Protein AF-A0A1F4QE52-F1 (afdb_monomer_lite)

Sequence (319 aa):
MLDTWKRTLDFMLADLTPKLEAARRAVGEPVKDGKALAEAKRLLAEAEFNSEFVEHGKGVHNVFYAADLLQRVNATANRVMTLLGKSPITLPRENVIRGGYCATLCHSQAGVVFKPEVKFDKRVSVPHQKHFNQYGAVCTDCHSPDTHKAVTITAQGCQACHHSATNDKCTTCHAAQAGLYAATLETALPVKQAPNIMAGKVDCVGCHDFTKKHSVAAQAEKCTQCHDKGYRDMVAMWQEQVGGAQKAAKAALEKGEAALASAKKVRRDPAAASDLLAGARKDYDLVVKAKGLHNPDLAEAILTESKKAAERAVALLQK

Secondary structure (DSSP, 8-state):
-HHHHHHHHHHHHHHHHHHHHHHHHHHHS--S-HHHHHHHHHHHHHHHHHHHHHHHH-SGGGHHHHHHHHHHHHHHHHHHHHHTTPPP----TTSHHHHTHIIIIIITTTT----S-EEETTTEEE-HHHHHHTT---HHHHB-SSSTT-B---HHHHHTTSS-TT---HHHH-HHHHHHHHT----SS-------TTTTTS-HHHH--TTS---HHHHHHHHTTTS-GGGHHHHHHHHHHHHHHHHHHHHHHHHHHHHHHHHHHTT---HHHHHHHHHHHHHHHHHHHHTGGGSHHHHHHHHHHHHHHHHHHHHHHH-

Foldseek 3Di:
DLVLLLVLLVLLLVLLVVLLVVLVVLLVDDAPDPVLSVVLVVLSVQLVVLSVCCVVVSCSVPSPVNLLSSLSSQVSSQVSQVSRVHHGPDDPCCRCNNFNVCPRPPCVVVVNDQDCWDDDPNPDIDRRCCCVVQVPHGPVLQAPPNDPPHGDDDPVSVVCQVLDPNHQPCCSVLVLLLCLQCVNDDALDDFDTDHAPCNVPDGPVLQDDSVDDDDLQSSLVSCVVPDPNVSSCVSVVLCCLLVVLLVLLVVLLVLLVVLVVVLVVVVDDLVQLVSLSVRLVVLSVSCVSNVCSSPSVRSSRSSNSSNVSSNVSNVSSVD

Structure (mmCIF, N/CA/C/O backbone):
data_AF-A0A1F4QE52-F1
#
_entry.id   AF-A0A1F4QE52-F1
#
loop_
_atom_site.group_PDB
_atom_site.id
_atom_site.type_symbol
_atom_site.label_atom_id
_atom_site.label_alt_id
_atom_site.label_comp_id
_atom_site.label_asym_id
_atom_site.label_entity_id
_atom_site.label_seq_id
_atom_site.pdbx_PDB_ins_code
_atom_site.Cartn_x
_atom_site.Cartn_y
_atom_site.Cartn_z
_atom_site.occupancy
_atom_site.B_iso_or_equiv
_atom_site.auth_seq_id
_atom_site.auth_comp_id
_atom_site.auth_asym_id
_atom_site.auth_atom_id
_atom_site.pdbx_PDB_model_num
ATOM 1 N N . MET A 1 1 ? 19.381 -22.803 4.689 1.00 85.12 1 MET A N 1
ATOM 2 C CA . MET A 1 1 ? 20.391 -22.004 3.965 1.00 85.12 1 MET A CA 1
ATOM 3 C C . MET A 1 1 ? 20.615 -22.534 2.552 1.00 85.12 1 MET A C 1
ATOM 5 O O . MET A 1 1 ? 20.159 -21.883 1.624 1.00 85.12 1 MET A O 1
ATOM 9 N N . LEU A 1 2 ? 21.217 -23.720 2.375 1.00 89.88 2 LEU A N 1
ATOM 10 C CA . LEU A 1 2 ? 21.542 -24.269 1.046 1.00 89.88 2 LEU A CA 1
ATOM 11 C C . LEU A 1 2 ? 20.326 -24.394 0.110 1.00 89.88 2 LEU A C 1
ATOM 13 O O . LEU A 1 2 ? 20.367 -23.874 -1.001 1.00 89.88 2 LEU A O 1
ATOM 17 N N . ASP A 1 3 ? 19.227 -25.002 0.566 1.00 91.44 3 ASP A N 1
ATOM 18 C CA . ASP A 1 3 ? 18.015 -25.155 -0.259 1.00 91.44 3 ASP A CA 1
ATOM 19 C C . ASP A 1 3 ? 17.404 -23.814 -0.668 1.00 91.44 3 ASP A C 1
ATOM 21 O O . ASP A 1 3 ? 16.911 -23.662 -1.785 1.00 91.44 3 ASP A O 1
ATOM 25 N N . THR A 1 4 ? 17.448 -22.828 0.231 1.00 90.06 4 THR A N 1
ATOM 26 C CA . THR A 1 4 ? 16.982 -21.465 -0.038 1.00 90.06 4 THR A CA 1
ATOM 27 C C . THR A 1 4 ? 17.828 -20.816 -1.125 1.00 90.06 4 THR A C 1
ATOM 29 O O . THR A 1 4 ? 17.271 -20.235 -2.052 1.00 90.06 4 THR A O 1
ATOM 32 N N . TRP A 1 5 ? 19.156 -20.935 -1.043 1.00 93.06 5 TRP A N 1
ATOM 33 C CA . TRP A 1 5 ? 20.066 -20.404 -2.057 1.00 93.06 5 TRP A CA 1
ATOM 34 C C . TRP A 1 5 ? 19.863 -21.069 -3.403 1.00 93.06 5 TRP A C 1
ATOM 36 O O . TRP A 1 5 ? 19.648 -20.364 -4.382 1.00 93.06 5 TRP A O 1
ATOM 46 N N . LYS A 1 6 ? 19.853 -22.405 -3.434 1.00 93.88 6 LYS A N 1
ATOM 47 C CA . LYS A 1 6 ? 19.627 -23.172 -4.657 1.00 93.88 6 LYS A CA 1
ATOM 48 C C . LYS A 1 6 ? 18.324 -22.744 -5.329 1.00 93.88 6 LYS A C 1
ATOM 50 O O . LYS A 1 6 ? 18.345 -22.260 -6.450 1.00 93.88 6 LYS A O 1
ATOM 55 N N . ARG A 1 7 ? 17.208 -22.802 -4.596 1.00 93.25 7 ARG A N 1
ATOM 56 C CA . ARG A 1 7 ? 15.884 -22.446 -5.122 1.00 93.25 7 ARG A CA 1
ATOM 57 C C . ARG A 1 7 ? 15.812 -21.000 -5.611 1.00 93.25 7 ARG A C 1
ATOM 59 O O . ARG A 1 7 ? 15.190 -20.727 -6.627 1.00 93.25 7 ARG A O 1
ATOM 66 N N . THR A 1 8 ? 16.423 -20.069 -4.881 1.00 93.38 8 THR A N 1
ATOM 67 C CA . THR A 1 8 ? 16.398 -18.651 -5.258 1.00 93.38 8 THR A CA 1
ATOM 68 C C . THR A 1 8 ? 17.217 -18.395 -6.520 1.00 93.38 8 THR A C 1
ATOM 70 O O . THR A 1 8 ? 16.749 -17.673 -7.392 1.00 93.38 8 THR A O 1
ATOM 73 N N . LEU A 1 9 ? 18.403 -19.000 -6.641 1.00 95.12 9 LEU A N 1
ATOM 74 C CA . LEU A 1 9 ? 19.219 -18.908 -7.853 1.00 95.12 9 LEU A CA 1
ATOM 75 C C . LEU A 1 9 ? 18.523 -19.575 -9.048 1.00 95.12 9 LEU A C 1
ATOM 77 O O . LEU A 1 9 ? 18.512 -18.992 -10.127 1.00 95.12 9 LEU A O 1
ATOM 81 N N . ASP A 1 10 ? 17.878 -20.727 -8.844 1.00 94.88 10 ASP A N 1
ATOM 82 C CA . ASP A 1 10 ? 17.086 -21.406 -9.878 1.00 94.88 10 ASP A CA 1
ATOM 83 C C . ASP A 1 10 ? 15.932 -20.509 -10.374 1.00 94.88 10 ASP A C 1
ATOM 85 O O . ASP A 1 10 ? 15.718 -20.386 -11.579 1.00 94.88 10 ASP A O 1
ATOM 89 N N . PHE A 1 11 ? 15.225 -19.815 -9.470 1.00 93.62 11 PHE A N 1
ATOM 90 C CA . PHE A 1 11 ? 14.200 -18.838 -9.860 1.00 93.62 11 PHE A CA 1
ATOM 91 C C . PHE A 1 11 ? 14.783 -17.646 -10.623 1.00 93.62 11 PHE A C 1
ATOM 93 O O . PHE A 1 11 ? 14.230 -17.258 -11.648 1.00 93.62 11 PHE A O 1
ATOM 100 N N . MET A 1 12 ? 15.913 -17.093 -10.170 1.00 95.50 12 MET A N 1
ATOM 101 C CA . MET A 1 12 ? 16.583 -15.999 -10.880 1.00 95.50 12 MET A CA 1
ATOM 102 C C . MET A 1 12 ? 16.990 -16.414 -12.302 1.00 95.50 12 MET A C 1
ATOM 104 O O . MET A 1 12 ? 16.806 -15.646 -13.240 1.00 95.50 12 MET A O 1
ATOM 108 N N . LEU A 1 13 ? 17.518 -17.627 -12.482 1.00 96.50 13 LEU A N 1
ATOM 109 C CA . LEU A 1 13 ? 17.846 -18.162 -13.805 1.00 96.50 13 LEU A CA 1
ATOM 110 C C . LEU A 1 13 ? 16.593 -18.277 -14.682 1.00 96.50 13 LEU A C 1
ATOM 112 O O . LEU A 1 13 ? 16.583 -17.751 -15.794 1.00 96.50 13 LEU A O 1
ATOM 116 N N . ALA A 1 14 ? 15.519 -18.875 -14.156 1.00 95.56 14 ALA A N 1
ATOM 117 C CA . ALA A 1 14 ? 14.256 -19.034 -14.875 1.00 95.56 14 ALA A CA 1
ATOM 118 C C . ALA A 1 14 ? 13.631 -17.689 -15.295 1.00 95.56 14 ALA A C 1
ATOM 120 O O . ALA A 1 14 ? 13.101 -17.571 -16.399 1.00 95.56 14 ALA A O 1
ATOM 121 N N . ASP A 1 15 ? 13.732 -16.659 -14.450 1.00 94.31 15 ASP A N 1
ATOM 122 C CA . ASP A 1 15 ? 13.255 -15.307 -14.757 1.00 94.31 15 ASP A CA 1
ATOM 123 C C . ASP A 1 15 ? 14.078 -14.622 -15.864 1.00 94.31 15 ASP A C 1
ATOM 125 O O . ASP A 1 15 ? 13.564 -13.773 -16.603 1.00 94.31 15 ASP A O 1
ATOM 129 N N . LEU A 1 16 ? 15.360 -14.977 -16.001 1.00 96.25 16 LEU A N 1
ATOM 130 C CA . LEU A 1 16 ? 16.257 -14.418 -17.016 1.00 96.25 16 LEU A CA 1
ATOM 131 C C . LEU A 1 16 ? 16.162 -15.127 -18.363 1.00 96.25 16 LEU A C 1
ATOM 133 O O . LEU A 1 16 ? 16.392 -14.477 -19.384 1.00 96.25 16 LEU A O 1
ATOM 137 N N . THR A 1 17 ? 15.772 -16.402 -18.396 1.00 95.94 17 THR A N 1
ATOM 138 C CA . THR A 1 17 ? 15.593 -17.173 -19.635 1.00 95.94 17 THR A CA 1
ATOM 139 C C . THR A 1 17 ? 14.746 -16.440 -20.687 1.00 95.94 17 THR A C 1
ATOM 141 O O . THR A 1 17 ? 15.280 -16.142 -21.761 1.00 95.94 17 THR A O 1
ATOM 144 N N . PRO A 1 18 ? 13.480 -16.043 -20.426 1.00 95.06 18 PRO A N 1
ATOM 145 C CA . PRO A 1 18 ? 12.655 -15.381 -21.443 1.00 95.06 18 PRO A CA 1
ATOM 146 C C . PRO A 1 18 ? 13.225 -14.023 -21.875 1.00 95.06 18 PRO A C 1
ATOM 148 O O . PRO A 1 18 ? 13.013 -13.570 -23.004 1.00 95.06 18 PRO A O 1
ATOM 151 N N . LYS A 1 19 ? 13.974 -13.363 -20.987 1.00 95.19 19 LYS A N 1
ATOM 152 C CA . LYS A 1 19 ? 14.618 -12.081 -21.262 1.00 95.19 19 LYS A CA 1
ATOM 153 C C . LYS A 1 19 ? 15.825 -12.234 -22.192 1.00 95.19 19 LYS A C 1
ATOM 155 O O . LYS A 1 19 ? 15.959 -11.450 -23.132 1.00 95.19 19 LYS A O 1
ATOM 160 N N . LEU A 1 20 ? 16.659 -13.249 -21.977 1.00 97.12 20 LEU A N 1
ATOM 161 C CA . LEU A 1 20 ? 17.763 -13.589 -22.876 1.00 97.12 20 LEU A CA 1
ATOM 162 C C . LEU A 1 20 ? 17.251 -14.034 -24.247 1.00 97.12 20 LEU A C 1
ATOM 164 O O . LEU A 1 20 ? 17.762 -13.580 -25.267 1.00 97.12 20 LEU A O 1
ATOM 168 N N . GLU A 1 21 ? 16.182 -14.830 -24.298 1.00 96.44 21 GLU A N 1
ATOM 169 C CA . GLU A 1 21 ? 15.555 -15.216 -25.565 1.00 96.44 21 GLU A CA 1
ATOM 170 C C . GLU A 1 21 ? 15.024 -14.015 -26.354 1.00 96.44 21 GLU A C 1
ATOM 172 O O . GLU A 1 21 ? 15.185 -13.944 -27.573 1.00 96.44 21 GLU A O 1
ATOM 177 N N . ALA A 1 22 ? 14.391 -13.054 -25.679 1.00 95.81 22 ALA A N 1
ATOM 178 C CA . ALA A 1 22 ? 13.918 -11.836 -26.323 1.00 95.81 22 ALA A CA 1
ATOM 179 C C . ALA A 1 22 ? 15.079 -10.976 -26.854 1.00 95.81 22 ALA A C 1
ATOM 181 O O . ALA A 1 22 ? 14.993 -10.477 -27.977 1.00 95.81 22 ALA A O 1
ATOM 182 N N . ALA A 1 23 ? 16.180 -10.864 -26.104 1.00 96.44 23 ALA A N 1
ATOM 183 C CA . ALA A 1 23 ? 17.397 -10.200 -26.573 1.00 96.44 23 ALA A CA 1
ATOM 184 C C . ALA A 1 23 ? 18.022 -10.928 -27.781 1.00 96.44 23 ALA A C 1
ATOM 186 O O . ALA A 1 23 ? 18.417 -10.282 -28.752 1.00 96.44 23 ALA A O 1
ATOM 187 N N . ARG A 1 24 ? 18.032 -12.267 -27.778 1.00 97.19 24 ARG A N 1
ATOM 188 C CA . ARG A 1 24 ? 18.485 -13.095 -28.906 1.00 97.19 24 ARG A CA 1
ATOM 189 C C . ARG A 1 24 ? 17.654 -12.862 -30.161 1.00 97.19 24 ARG A C 1
ATOM 191 O O . ARG A 1 24 ? 18.217 -12.648 -31.233 1.00 97.19 24 ARG A O 1
ATOM 198 N N . ARG A 1 25 ? 16.323 -12.841 -30.030 1.00 96.31 25 ARG A N 1
ATOM 199 C CA . ARG A 1 25 ? 15.418 -12.501 -31.140 1.00 96.31 25 ARG A CA 1
ATOM 200 C C . ARG A 1 25 ? 15.709 -11.104 -31.684 1.00 96.31 25 ARG A C 1
ATOM 202 O O . ARG A 1 25 ? 15.860 -10.955 -32.889 1.00 96.31 25 ARG A O 1
ATOM 209 N N . ALA A 1 26 ? 15.875 -10.115 -30.805 1.00 95.38 26 ALA A N 1
ATOM 210 C CA . ALA A 1 26 ? 16.180 -8.743 -31.202 1.00 95.38 26 ALA A CA 1
ATOM 211 C C . ALA A 1 26 ? 17.495 -8.616 -31.990 1.00 95.38 26 ALA A C 1
ATOM 213 O O . ALA A 1 26 ? 17.545 -7.879 -32.970 1.00 95.38 26 ALA A O 1
ATOM 214 N N . VAL A 1 27 ? 18.540 -9.346 -31.591 1.00 95.81 27 VAL A N 1
ATOM 215 C CA . VAL A 1 27 ? 19.832 -9.391 -32.299 1.00 95.81 27 VAL A CA 1
ATOM 216 C C . VAL A 1 27 ? 19.724 -10.073 -33.674 1.00 95.81 27 VAL A C 1
ATOM 218 O O . VAL A 1 27 ? 20.528 -9.789 -34.561 1.00 95.81 27 VAL A O 1
ATOM 221 N N . GLY A 1 28 ? 18.753 -10.971 -33.861 1.00 92.94 28 GLY A N 1
ATOM 222 C CA . GLY A 1 28 ? 18.501 -11.662 -35.130 1.00 92.94 28 GLY A CA 1
ATOM 223 C C . GLY A 1 28 ? 17.697 -10.854 -36.156 1.00 92.94 28 GLY A C 1
ATOM 224 O O . GLY A 1 28 ? 17.621 -11.256 -37.315 1.00 92.94 28 GLY A O 1
ATOM 225 N N . GLU A 1 29 ? 17.096 -9.733 -35.759 1.00 93.06 29 GLU A N 1
ATOM 226 C CA . GLU A 1 29 ? 16.318 -8.883 -36.661 1.00 93.06 29 GLU A CA 1
ATOM 227 C C . GLU A 1 29 ? 17.214 -7.988 -37.545 1.00 93.06 29 GLU A C 1
ATOM 229 O O . GLU A 1 29 ? 18.356 -7.687 -37.184 1.00 93.06 29 GLU A O 1
ATOM 234 N N . PRO A 1 30 ? 16.717 -7.511 -38.703 1.00 87.94 30 PRO A N 1
ATOM 235 C CA . PRO A 1 30 ? 17.435 -6.538 -39.519 1.00 87.94 30 PRO A CA 1
ATOM 236 C C . PRO A 1 30 ? 17.647 -5.213 -38.771 1.00 87.94 30 PRO A C 1
ATOM 238 O O . PRO A 1 30 ? 16.693 -4.515 -38.430 1.00 87.94 30 PRO A O 1
ATOM 241 N N . VAL A 1 31 ? 18.908 -4.833 -38.561 1.00 87.00 31 VAL A N 1
ATOM 242 C CA . VAL A 1 31 ? 19.300 -3.602 -37.856 1.00 87.00 31 VAL A CA 1
ATOM 243 C C . VAL A 1 31 ? 20.175 -2.756 -38.776 1.00 87.00 31 VAL A C 1
ATOM 245 O O . VAL A 1 31 ? 21.134 -3.252 -39.362 1.00 87.00 31 VAL A O 1
ATOM 248 N N . LYS A 1 32 ? 19.838 -1.467 -38.918 1.00 83.88 32 LYS A N 1
ATOM 249 C CA . LYS A 1 32 ? 20.531 -0.542 -39.837 1.00 83.88 32 LYS A CA 1
ATOM 250 C C . LYS A 1 32 ? 21.939 -0.166 -39.366 1.00 83.88 32 LYS A C 1
ATOM 252 O O . LYS A 1 32 ? 22.807 0.095 -40.193 1.00 83.88 32 LYS A O 1
ATOM 257 N N . ASP A 1 33 ? 22.159 -0.124 -38.054 1.00 91.56 33 ASP A N 1
ATOM 258 C CA . ASP A 1 33 ? 23.455 0.208 -37.462 1.00 91.56 33 ASP A CA 1
ATOM 259 C C . ASP A 1 33 ? 24.276 -1.062 -37.193 1.00 91.56 33 ASP A C 1
ATOM 261 O O . ASP A 1 33 ? 24.066 -1.781 -36.212 1.00 91.56 33 ASP A O 1
ATOM 265 N N . GLY A 1 34 ? 25.246 -1.324 -38.071 1.00 89.94 34 GLY A N 1
ATOM 266 C CA . GLY A 1 34 ? 26.140 -2.477 -37.957 1.00 89.94 34 GLY A CA 1
ATOM 267 C C . GLY A 1 34 ? 27.070 -2.440 -36.738 1.00 89.94 34 GLY A C 1
ATOM 268 O O . GLY A 1 34 ? 27.449 -3.501 -36.243 1.00 89.94 34 GLY A O 1
ATOM 269 N N . LYS A 1 35 ? 27.416 -1.254 -36.212 1.00 94.25 35 LYS A N 1
ATOM 270 C CA . LYS A 1 35 ? 28.246 -1.135 -35.001 1.00 94.25 35 LYS A CA 1
ATOM 271 C C . LYS A 1 35 ? 27.427 -1.454 -33.756 1.00 94.25 35 LYS A C 1
ATOM 273 O O . LYS A 1 35 ? 27.886 -2.225 -32.915 1.00 94.25 35 LYS A O 1
ATOM 278 N N . ALA A 1 36 ? 26.209 -0.917 -33.669 1.00 93.81 36 ALA A N 1
ATOM 279 C CA . ALA A 1 36 ? 25.284 -1.238 -32.585 1.00 93.81 36 ALA A CA 1
ATOM 280 C C . ALA A 1 36 ? 24.953 -2.737 -32.558 1.00 93.81 36 ALA A C 1
ATOM 282 O O . ALA A 1 36 ? 24.963 -3.350 -31.492 1.00 93.81 36 ALA A O 1
ATOM 283 N N . LEU A 1 37 ? 24.749 -3.351 -33.730 1.00 95.75 37 LEU A N 1
ATOM 284 C CA . LEU A 1 37 ? 24.519 -4.790 -33.847 1.00 95.75 37 LEU A CA 1
ATOM 285 C C . LEU A 1 37 ? 25.726 -5.622 -33.381 1.00 95.75 37 LEU A C 1
ATOM 287 O O . LEU A 1 37 ? 25.545 -6.624 -32.689 1.00 95.75 37 LEU A O 1
ATOM 291 N N . ALA A 1 38 ? 26.951 -5.228 -33.739 1.00 96.81 38 ALA A N 1
ATOM 292 C CA . ALA A 1 38 ? 28.162 -5.928 -33.308 1.00 96.81 38 ALA A CA 1
ATOM 293 C C . ALA A 1 38 ? 28.345 -5.876 -31.781 1.00 96.81 38 ALA A C 1
ATOM 295 O O . ALA A 1 38 ? 28.605 -6.905 -31.156 1.00 96.81 38 ALA A O 1
ATOM 296 N N . GLU A 1 39 ? 28.142 -4.707 -31.169 1.00 97.31 39 GLU A N 1
ATOM 297 C CA . GLU A 1 39 ? 28.218 -4.558 -29.711 1.00 97.31 39 GLU A CA 1
ATOM 298 C C . GLU A 1 39 ? 27.086 -5.312 -28.998 1.00 97.31 39 GLU A C 1
ATOM 300 O O . GLU A 1 39 ? 27.323 -5.979 -27.993 1.00 97.31 39 GLU A O 1
ATOM 305 N N . ALA A 1 40 ? 25.864 -5.283 -29.540 1.00 97.38 40 ALA A N 1
ATOM 306 C CA . ALA A 1 40 ? 24.737 -6.043 -29.005 1.00 97.38 40 ALA A CA 1
ATOM 307 C C . ALA A 1 40 ? 25.000 -7.559 -29.014 1.00 97.38 40 ALA A C 1
ATOM 309 O O . ALA A 1 40 ? 24.700 -8.230 -28.030 1.00 97.38 40 ALA A O 1
ATOM 310 N N . LYS A 1 41 ? 25.617 -8.095 -30.079 1.00 97.88 41 LYS A N 1
ATOM 311 C CA . LYS A 1 41 ? 26.042 -9.505 -30.150 1.00 97.88 41 LYS A CA 1
ATOM 312 C C . LYS A 1 41 ? 27.073 -9.848 -29.078 1.00 97.88 41 LYS A C 1
ATOM 314 O O . LYS A 1 41 ? 26.935 -10.870 -28.413 1.00 97.88 41 LYS A O 1
ATOM 319 N N . ARG A 1 42 ? 28.078 -8.987 -28.886 1.00 98.38 42 ARG A N 1
ATOM 320 C CA . ARG A 1 42 ? 29.113 -9.175 -27.859 1.00 98.38 42 ARG A CA 1
ATOM 321 C C . ARG A 1 42 ? 28.505 -9.202 -26.454 1.00 98.38 42 ARG A C 1
ATOM 323 O O . ARG A 1 42 ? 28.806 -10.100 -25.675 1.00 98.38 42 ARG A O 1
ATOM 330 N N . LEU A 1 43 ? 27.636 -8.239 -26.150 1.00 98.12 43 LEU A N 1
ATOM 331 C CA . LEU A 1 43 ? 26.959 -8.136 -24.857 1.00 98.12 43 LEU A CA 1
ATOM 332 C C . LEU A 1 43 ? 25.984 -9.291 -24.607 1.00 98.12 43 LEU A C 1
ATOM 334 O O . LEU A 1 43 ? 25.892 -9.771 -23.480 1.00 98.12 43 LEU A O 1
ATOM 338 N N . LEU A 1 44 ? 25.267 -9.749 -25.637 1.00 98.12 44 LEU A N 1
ATOM 339 C CA . LEU A 1 44 ? 24.400 -10.919 -25.521 1.00 98.12 44 LEU A CA 1
ATOM 340 C C . LEU A 1 44 ? 25.216 -12.173 -25.186 1.00 98.12 44 LEU A C 1
ATOM 342 O O . LEU A 1 44 ? 24.871 -12.857 -24.229 1.00 98.12 44 LEU A O 1
ATOM 346 N N . ALA A 1 45 ? 26.321 -12.417 -25.896 1.00 98.38 45 ALA A N 1
ATOM 347 C CA . ALA A 1 45 ? 27.195 -13.558 -25.624 1.00 98.38 45 ALA A CA 1
ATOM 348 C C . ALA A 1 45 ? 27.771 -13.521 -24.195 1.00 98.38 45 ALA A C 1
ATOM 350 O O . ALA A 1 45 ? 27.829 -14.544 -23.520 1.00 98.38 45 ALA A O 1
ATOM 351 N N . GLU A 1 46 ? 28.148 -12.337 -23.703 1.00 98.00 46 GLU A N 1
ATOM 352 C CA . GLU A 1 46 ? 28.597 -12.140 -22.318 1.00 98.00 46 GLU A CA 1
ATOM 353 C C . GLU A 1 46 ? 27.488 -12.467 -21.299 1.00 98.00 46 GLU A C 1
ATOM 355 O O . GLU A 1 46 ? 27.736 -13.110 -20.278 1.00 98.00 46 GLU A O 1
ATOM 360 N N . ALA A 1 47 ? 26.251 -12.044 -21.571 1.00 98.06 47 ALA A N 1
ATOM 361 C CA . ALA A 1 47 ? 25.109 -12.311 -20.704 1.00 98.06 47 ALA A CA 1
ATOM 362 C C . ALA A 1 47 ? 24.714 -13.800 -20.694 1.00 98.06 47 ALA A C 1
ATOM 364 O O . ALA A 1 47 ? 24.447 -14.350 -19.627 1.00 98.06 47 ALA A O 1
ATOM 365 N N . GLU A 1 48 ? 24.710 -14.455 -21.856 1.00 98.25 48 GLU A N 1
ATOM 366 C CA . GLU A 1 48 ? 24.449 -15.894 -21.985 1.00 98.25 48 GLU A CA 1
ATOM 367 C C . GLU A 1 48 ? 25.516 -16.704 -21.243 1.00 98.25 48 GLU A C 1
ATOM 369 O O . GLU A 1 48 ? 25.173 -17.511 -20.381 1.00 98.25 48 GLU A O 1
ATOM 374 N N . PHE A 1 49 ? 26.799 -16.388 -21.457 1.00 98.38 49 PHE A N 1
ATOM 375 C CA . PHE A 1 49 ? 27.906 -17.030 -20.748 1.00 98.38 49 PHE A CA 1
ATOM 376 C C . PHE A 1 49 ? 27.765 -16.920 -19.225 1.00 98.38 49 PHE A C 1
ATOM 378 O O . PHE A 1 49 ? 27.901 -17.913 -18.515 1.00 98.38 49 PHE A O 1
ATOM 385 N N . ASN A 1 50 ? 27.468 -15.727 -18.703 1.00 98.12 50 ASN A N 1
ATOM 386 C CA . ASN A 1 50 ? 27.316 -15.528 -17.260 1.00 98.12 50 ASN A CA 1
ATOM 387 C C . ASN A 1 50 ? 26.117 -16.300 -16.687 1.00 98.12 50 ASN A C 1
ATOM 389 O O . ASN A 1 50 ? 26.207 -16.829 -15.577 1.00 98.12 50 ASN A O 1
ATOM 393 N N . SER A 1 51 ? 25.008 -16.382 -17.429 1.00 97.94 51 SER A N 1
ATOM 394 C CA . SER A 1 51 ? 23.834 -17.166 -17.030 1.00 97.94 51 SER A CA 1
ATOM 395 C C . SER A 1 51 ? 24.164 -18.661 -16.971 1.00 97.94 51 SER A C 1
ATOM 397 O O . SER A 1 51 ? 23.936 -19.301 -15.944 1.00 97.94 51 SER A O 1
ATOM 399 N N . GLU A 1 52 ? 24.772 -19.200 -18.030 1.00 97.62 52 GLU A N 1
ATOM 400 C CA . GLU A 1 52 ? 25.184 -20.607 -18.120 1.00 97.62 52 GLU A CA 1
ATOM 401 C C . GLU A 1 52 ? 26.245 -20.963 -17.071 1.00 97.62 52 GLU A C 1
ATOM 403 O O . GLU A 1 52 ? 26.207 -22.038 -16.471 1.00 97.62 52 GLU A O 1
ATOM 408 N N . PHE A 1 53 ? 27.183 -20.052 -16.798 1.00 97.56 53 PHE A N 1
ATOM 409 C CA . PHE A 1 53 ? 28.200 -20.244 -15.768 1.00 97.56 53 PHE A CA 1
ATOM 410 C C . PHE A 1 53 ? 27.569 -20.445 -14.386 1.00 97.56 53 PHE A C 1
ATOM 412 O O . PHE A 1 53 ? 27.961 -21.354 -13.649 1.00 97.56 53 PHE A O 1
ATOM 419 N N . VAL A 1 54 ? 26.567 -19.635 -14.032 1.00 97.12 54 VAL A N 1
ATOM 420 C CA . VAL A 1 54 ? 25.850 -19.784 -12.759 1.00 97.12 54 VAL A CA 1
ATOM 421 C C . VAL A 1 54 ? 24.999 -21.055 -12.743 1.00 97.12 54 VAL A C 1
ATOM 423 O O . VAL A 1 54 ? 25.003 -21.770 -11.740 1.00 97.12 54 VAL A O 1
ATOM 426 N N . GLU A 1 55 ? 24.320 -21.379 -13.844 1.00 96.00 55 GLU A N 1
ATOM 427 C CA . GLU A 1 55 ? 23.499 -22.588 -13.972 1.00 96.00 55 GLU A CA 1
ATOM 428 C C . GLU A 1 55 ? 24.319 -23.879 -13.811 1.00 96.00 55 GLU A C 1
ATOM 430 O O . GLU A 1 55 ? 23.950 -24.782 -13.045 1.00 96.00 55 GLU A O 1
ATOM 435 N N . HIS A 1 56 ? 25.457 -23.971 -14.499 1.00 96.12 56 HIS A N 1
ATOM 436 C CA . HIS A 1 56 ? 26.342 -25.131 -14.443 1.00 96.12 56 HIS A CA 1
ATOM 437 C C . HIS A 1 56 ? 27.144 -25.174 -13.139 1.00 96.12 56 HIS A C 1
ATOM 439 O O . HIS A 1 56 ? 27.265 -26.235 -12.525 1.00 96.12 56 HIS A O 1
ATOM 445 N N . GLY A 1 57 ? 27.626 -24.022 -12.665 1.00 93.81 57 GLY A N 1
ATOM 446 C CA . GLY A 1 57 ? 28.363 -23.895 -11.406 1.00 93.81 57 GLY A CA 1
ATOM 447 C C . GLY A 1 57 ? 27.491 -23.972 -10.148 1.00 93.81 57 GLY A C 1
ATOM 448 O O . GLY A 1 57 ? 28.019 -23.997 -9.035 1.00 93.81 57 GLY A O 1
ATOM 449 N N . LYS A 1 58 ? 26.158 -23.982 -10.300 1.00 91.62 58 LYS A N 1
ATOM 450 C CA . LYS A 1 58 ? 25.121 -23.992 -9.247 1.00 91.62 58 LYS A CA 1
ATOM 451 C C . LYS A 1 58 ? 25.118 -22.789 -8.300 1.00 91.62 58 LYS A C 1
ATOM 453 O O . LYS A 1 58 ? 24.177 -22.641 -7.528 1.00 91.62 58 LYS A O 1
ATOM 458 N N . GLY A 1 59 ? 26.150 -21.947 -8.313 1.00 91.88 59 GLY A N 1
ATOM 459 C CA . GLY A 1 59 ? 26.249 -20.668 -7.604 1.00 91.88 59 GLY A CA 1
ATOM 460 C C . GLY A 1 59 ? 26.282 -20.728 -6.070 1.00 91.88 59 GLY A C 1
ATOM 461 O O . GLY A 1 59 ? 26.781 -19.802 -5.443 1.00 91.88 59 GLY A O 1
ATOM 462 N N . VAL A 1 60 ? 25.828 -21.813 -5.436 1.00 91.38 60 VAL A N 1
ATOM 463 C CA . VAL A 1 60 ? 25.691 -21.936 -3.971 1.00 91.38 60 VAL A CA 1
ATOM 464 C C . VAL A 1 60 ? 27.009 -21.837 -3.197 1.00 91.38 60 VAL A C 1
ATOM 466 O O . VAL A 1 60 ? 27.001 -21.433 -2.038 1.00 91.38 60 VAL A O 1
ATOM 469 N N . HIS A 1 61 ? 28.142 -22.155 -3.827 1.00 87.88 61 HIS A N 1
ATOM 470 C CA . HIS A 1 61 ? 29.470 -22.027 -3.214 1.00 87.88 61 HIS A CA 1
ATOM 471 C C . HIS A 1 61 ? 29.973 -20.575 -3.168 1.00 87.88 61 HIS A C 1
ATOM 473 O O . HIS A 1 61 ? 30.845 -20.251 -2.368 1.00 87.88 61 HIS A O 1
ATOM 479 N N . ASN A 1 62 ? 29.416 -19.691 -4.001 1.00 91.94 62 ASN A N 1
ATOM 480 C CA . ASN A 1 62 ? 29.661 -18.254 -3.952 1.00 91.94 62 ASN A CA 1
ATOM 481 C C . ASN A 1 62 ? 28.385 -17.503 -4.348 1.00 91.94 62 ASN A C 1
ATOM 483 O O . ASN A 1 62 ? 28.284 -16.901 -5.419 1.00 91.94 62 ASN A O 1
ATOM 487 N N . VAL A 1 63 ? 27.390 -17.574 -3.461 1.00 91.31 63 VAL A N 1
ATOM 488 C CA . VAL A 1 63 ? 26.040 -17.050 -3.707 1.00 91.31 63 VAL A CA 1
ATOM 489 C C . VAL A 1 63 ? 26.036 -15.550 -4.013 1.00 91.31 63 VAL A C 1
ATOM 491 O O . VAL A 1 63 ? 25.221 -15.088 -4.807 1.00 91.31 63 VAL A O 1
ATOM 494 N N . PHE A 1 64 ? 26.977 -14.794 -3.437 1.00 87.75 64 PHE A N 1
ATOM 495 C CA . PHE A 1 64 ? 27.140 -13.365 -3.702 1.00 87.75 64 PHE A CA 1
ATOM 496 C C . PHE A 1 64 ? 27.549 -13.112 -5.148 1.00 87.75 64 PHE A C 1
ATOM 498 O O . PHE A 1 64 ? 26.922 -12.308 -5.831 1.00 87.75 64 PHE A O 1
ATOM 505 N N . TYR A 1 65 ? 28.575 -13.822 -5.616 1.00 92.12 65 TYR A N 1
ATOM 506 C CA . TYR A 1 65 ? 29.050 -13.682 -6.984 1.00 92.12 65 TYR A CA 1
ATOM 507 C C . TYR A 1 65 ? 28.019 -14.185 -7.994 1.00 92.12 65 TYR A C 1
ATOM 509 O O . TYR A 1 65 ? 27.759 -13.512 -8.984 1.00 92.12 65 TYR A O 1
ATOM 517 N N . ALA A 1 66 ? 27.366 -15.314 -7.709 1.00 95.38 66 ALA A N 1
ATOM 518 C CA . ALA A 1 66 ? 26.291 -15.830 -8.548 1.00 95.38 66 ALA A CA 1
ATOM 519 C C . ALA A 1 66 ? 25.142 -14.819 -8.689 1.00 95.38 66 ALA A C 1
ATOM 521 O O . ALA A 1 66 ? 24.694 -14.547 -9.798 1.00 95.38 66 ALA A O 1
ATOM 522 N N . ALA A 1 67 ? 24.703 -14.207 -7.585 1.00 92.31 67 ALA A N 1
ATOM 523 C CA . ALA A 1 67 ? 23.673 -13.178 -7.630 1.00 92.31 67 ALA A CA 1
ATOM 524 C C . ALA A 1 67 ? 24.128 -11.925 -8.401 1.00 92.31 67 ALA A C 1
ATOM 526 O O . ALA A 1 67 ? 23.356 -11.422 -9.211 1.00 92.31 67 ALA A O 1
ATOM 527 N N . ASP A 1 68 ? 25.364 -11.447 -8.198 1.00 90.69 68 ASP A N 1
ATOM 528 C CA . ASP A 1 68 ? 25.921 -10.296 -8.934 1.00 90.69 68 ASP A CA 1
ATOM 529 C C . ASP A 1 68 ? 25.986 -10.560 -10.445 1.00 90.69 68 ASP A C 1
ATOM 531 O O . ASP A 1 68 ? 25.565 -9.722 -11.241 1.00 90.69 68 ASP A O 1
ATOM 535 N N . LEU A 1 69 ? 26.425 -11.754 -10.856 1.00 94.81 69 LEU A N 1
ATOM 536 C CA . LEU A 1 69 ? 26.413 -12.158 -12.262 1.00 94.81 69 LEU A CA 1
ATOM 537 C C . LEU A 1 69 ? 24.998 -12.114 -12.839 1.00 94.81 69 LEU A C 1
ATOM 539 O O . LEU A 1 69 ? 24.791 -11.511 -13.887 1.00 94.81 69 LEU A O 1
ATOM 543 N N . LEU A 1 70 ? 24.006 -12.673 -12.146 1.00 95.25 70 LEU A N 1
ATOM 544 C CA . LEU A 1 70 ? 22.619 -12.672 -12.619 1.00 95.25 70 LEU A CA 1
ATOM 545 C C . LEU A 1 70 ? 22.012 -11.255 -12.663 1.00 95.25 70 LEU A C 1
ATOM 547 O O . LEU A 1 70 ? 21.234 -10.943 -13.568 1.00 95.25 70 LEU A O 1
ATOM 551 N N . GLN A 1 71 ? 22.420 -10.350 -11.764 1.00 91.50 71 GLN A N 1
ATOM 552 C CA . GLN A 1 71 ? 22.077 -8.926 -11.874 1.00 91.50 71 GLN A CA 1
ATOM 553 C C . GLN A 1 71 ? 22.692 -8.276 -13.111 1.00 91.50 71 GLN A C 1
ATOM 555 O O . GLN A 1 71 ? 22.016 -7.535 -13.832 1.00 91.50 71 GLN A O 1
ATOM 560 N N . ARG A 1 72 ? 23.960 -8.582 -13.402 1.00 92.88 72 ARG A N 1
ATOM 561 C CA . ARG A 1 72 ? 24.623 -8.107 -14.621 1.00 92.88 72 ARG A CA 1
ATOM 562 C C . ARG A 1 72 ? 23.942 -8.654 -15.863 1.00 92.88 72 ARG A C 1
ATOM 564 O O . ARG A 1 72 ? 23.695 -7.881 -16.777 1.00 92.88 72 ARG A O 1
ATOM 571 N N . VAL A 1 73 ? 23.547 -9.927 -15.884 1.00 96.31 73 VAL A N 1
ATOM 572 C CA . VAL A 1 73 ? 22.761 -10.516 -16.983 1.00 96.31 73 VAL A CA 1
ATOM 573 C C . VAL A 1 73 ? 21.463 -9.728 -17.202 1.00 96.31 73 VAL A C 1
ATOM 575 O O . VAL A 1 73 ? 21.173 -9.313 -18.327 1.00 96.31 73 VAL A O 1
ATOM 578 N N . ASN A 1 74 ? 20.720 -9.427 -16.131 1.00 94.62 74 ASN A N 1
ATOM 579 C CA . ASN A 1 74 ? 19.508 -8.605 -16.192 1.00 94.62 74 ASN A CA 1
ATOM 580 C C . ASN A 1 74 ? 19.764 -7.209 -16.801 1.00 94.62 74 ASN A C 1
ATOM 582 O O . ASN A 1 74 ? 19.004 -6.754 -17.667 1.00 94.62 74 ASN A O 1
ATOM 586 N N . ALA A 1 75 ? 20.818 -6.521 -16.355 1.00 92.06 75 ALA A N 1
ATOM 587 C CA . ALA A 1 75 ? 21.183 -5.189 -16.835 1.00 92.06 75 ALA A CA 1
ATOM 588 C C . ALA A 1 75 ? 21.695 -5.211 -18.287 1.00 92.06 75 ALA A C 1
ATOM 590 O O . ALA A 1 75 ? 21.282 -4.388 -19.108 1.00 92.06 75 ALA A O 1
ATOM 591 N N . THR A 1 76 ? 22.538 -6.182 -18.632 1.00 95.50 76 THR A N 1
ATOM 592 C CA . THR A 1 76 ? 23.125 -6.343 -19.965 1.00 95.50 76 THR A CA 1
ATOM 593 C C . THR A 1 76 ? 22.062 -6.667 -21.006 1.00 95.50 76 THR A C 1
ATOM 595 O O . THR A 1 76 ? 22.041 -6.031 -22.057 1.00 95.50 76 THR A O 1
ATOM 598 N N . ALA A 1 77 ? 21.104 -7.549 -20.706 1.00 95.75 77 ALA A N 1
ATOM 599 C CA . ALA A 1 77 ? 19.998 -7.821 -21.623 1.00 95.75 77 ALA A CA 1
ATOM 600 C C . ALA A 1 77 ? 19.125 -6.574 -21.877 1.00 95.75 77 ALA A C 1
ATOM 602 O O . ALA A 1 77 ? 18.689 -6.347 -23.004 1.00 95.75 77 ALA A O 1
ATOM 603 N N . ASN A 1 78 ? 18.927 -5.700 -20.879 1.00 94.94 78 ASN A N 1
ATOM 604 C CA . ASN A 1 78 ? 18.280 -4.400 -21.109 1.00 94.94 78 ASN A CA 1
ATOM 605 C C . ASN A 1 78 ? 19.107 -3.496 -22.027 1.00 94.94 78 ASN A C 1
ATOM 607 O O . ASN A 1 78 ? 18.554 -2.863 -22.923 1.00 94.94 78 ASN A O 1
ATOM 611 N N . ARG A 1 79 ? 20.426 -3.448 -21.821 1.00 95.12 79 ARG A N 1
ATOM 612 C CA . ARG A 1 79 ? 21.338 -2.653 -22.649 1.00 95.12 79 ARG A CA 1
ATOM 613 C C . ARG A 1 79 ? 21.349 -3.120 -24.103 1.00 95.12 79 ARG A C 1
ATOM 615 O O . ARG A 1 79 ? 21.346 -2.270 -24.988 1.00 95.12 79 ARG A O 1
ATOM 622 N N . VAL A 1 80 ? 21.310 -4.432 -24.346 1.00 96.88 80 VAL A N 1
ATOM 623 C CA . VAL A 1 80 ? 21.169 -5.013 -25.692 1.00 96.88 80 VAL A CA 1
ATOM 624 C C . VAL A 1 80 ? 19.913 -4.474 -26.375 1.00 96.88 80 VAL A C 1
ATOM 626 O O . VAL A 1 80 ? 20.005 -3.952 -27.480 1.00 96.88 80 VAL A O 1
ATOM 629 N N . MET A 1 81 ? 18.759 -4.509 -25.703 1.00 96.31 81 MET A N 1
ATOM 630 C CA . MET A 1 81 ? 17.510 -3.985 -26.270 1.00 96.31 81 MET A CA 1
ATOM 631 C C . MET A 1 81 ? 17.615 -2.496 -26.616 1.00 96.31 81 MET A C 1
ATOM 633 O O . MET A 1 81 ? 17.284 -2.104 -27.734 1.00 96.31 81 MET A O 1
ATOM 637 N N . THR A 1 82 ? 18.145 -1.682 -25.698 1.00 95.12 82 THR A N 1
ATOM 638 C CA . THR A 1 82 ? 18.316 -0.238 -25.909 1.00 95.12 82 THR A CA 1
ATOM 639 C C . THR A 1 82 ? 19.252 0.077 -27.076 1.00 95.12 82 THR A C 1
ATOM 641 O O . THR A 1 82 ? 18.938 0.949 -27.883 1.00 95.12 82 THR A O 1
ATOM 644 N N . LEU A 1 83 ? 20.382 -0.633 -27.203 1.00 95.12 83 LEU A N 1
ATOM 645 C CA . LEU A 1 83 ? 21.325 -0.456 -28.320 1.00 95.12 83 LEU A CA 1
ATOM 646 C C . LEU A 1 83 ? 20.671 -0.720 -29.679 1.00 95.12 83 LEU A C 1
ATOM 648 O O . LEU A 1 83 ? 21.033 -0.095 -30.671 1.00 95.12 83 LEU A O 1
ATOM 652 N N . LEU A 1 84 ? 19.693 -1.621 -29.713 1.00 95.31 84 LEU A N 1
ATOM 653 C CA . LEU A 1 84 ? 18.945 -1.979 -30.915 1.00 95.31 84 LEU A CA 1
ATOM 654 C C . LEU A 1 84 ? 17.684 -1.118 -31.110 1.00 95.31 84 LEU A C 1
ATOM 656 O O . LEU A 1 84 ? 16.845 -1.441 -31.948 1.00 95.31 84 LEU A O 1
ATOM 660 N N . GLY A 1 85 ? 17.527 -0.037 -30.338 1.00 93.50 85 GLY A N 1
ATOM 661 C CA . GLY A 1 85 ? 16.382 0.874 -30.426 1.00 93.50 85 GLY A CA 1
ATOM 662 C C . GLY A 1 85 ? 15.064 0.283 -29.918 1.00 93.50 85 GLY A C 1
ATOM 663 O O . GLY A 1 85 ? 13.998 0.809 -30.233 1.00 93.50 85 GLY A O 1
ATOM 664 N N . LYS A 1 86 ? 15.113 -0.810 -29.148 1.00 93.19 86 LYS A N 1
ATOM 665 C CA . LYS A 1 86 ? 13.941 -1.470 -28.562 1.00 93.19 86 LYS A CA 1
ATOM 666 C C . LYS A 1 86 ? 13.765 -1.073 -27.099 1.00 93.19 86 LYS A C 1
ATOM 668 O O . LYS A 1 86 ? 14.710 -0.691 -26.410 1.00 93.19 86 LYS A O 1
ATOM 673 N N . SER A 1 87 ? 12.541 -1.210 -26.599 1.00 92.81 87 SER A N 1
ATOM 674 C CA . SER A 1 87 ? 12.249 -1.002 -25.180 1.00 92.81 87 SER A CA 1
ATOM 675 C C . SER A 1 87 ? 12.949 -2.058 -24.303 1.00 92.81 87 SER A C 1
ATOM 677 O O . SER A 1 87 ? 12.948 -3.240 -24.664 1.00 92.81 87 SER A O 1
ATOM 679 N N . PRO A 1 88 ? 13.515 -1.676 -23.141 1.00 89.81 88 PRO A N 1
ATOM 680 C CA . PRO A 1 88 ? 14.103 -2.621 -22.192 1.00 89.81 88 PRO A CA 1
ATOM 681 C C . PRO A 1 88 ? 13.096 -3.660 -21.682 1.00 89.81 88 PRO A C 1
ATOM 683 O O . PRO A 1 88 ? 11.947 -3.335 -21.376 1.00 89.81 88 PRO A O 1
ATOM 686 N N . ILE A 1 89 ? 13.551 -4.902 -21.501 1.00 85.75 89 ILE A N 1
ATOM 687 C CA . ILE A 1 89 ? 12.735 -5.994 -20.956 1.00 85.75 89 ILE A CA 1
ATOM 688 C C . ILE A 1 89 ? 12.723 -5.876 -19.434 1.00 85.75 89 ILE A C 1
ATOM 690 O O . ILE A 1 89 ? 13.623 -6.335 -18.725 1.00 85.75 89 ILE A O 1
ATOM 694 N N . THR A 1 90 ? 11.705 -5.213 -18.910 1.00 83.69 90 THR A N 1
ATOM 695 C CA . THR A 1 90 ? 11.630 -4.910 -17.483 1.00 83.69 90 THR A CA 1
ATOM 696 C C . THR A 1 90 ? 10.925 -6.043 -16.743 1.00 83.69 90 THR A C 1
ATOM 698 O O . THR A 1 90 ? 9.738 -6.266 -16.948 1.00 83.69 90 THR A O 1
ATOM 701 N N . LEU A 1 91 ? 11.648 -6.752 -15.867 1.00 86.50 91 LEU A N 1
ATOM 702 C CA . LEU A 1 91 ? 11.033 -7.716 -14.947 1.00 86.50 91 LEU A CA 1
ATOM 703 C C . LEU A 1 91 ? 10.080 -6.988 -13.978 1.00 86.50 91 LEU A C 1
ATOM 705 O O . LEU A 1 91 ? 10.310 -5.804 -13.698 1.00 86.50 91 LEU A O 1
ATOM 709 N N . PRO A 1 92 ? 9.053 -7.657 -13.424 1.00 85.94 92 PRO A N 1
ATOM 710 C CA . PRO A 1 92 ? 8.219 -7.086 -12.364 1.00 85.94 92 PRO A CA 1
ATOM 711 C C . PRO A 1 92 ? 9.068 -6.522 -11.216 1.00 85.94 92 PRO A C 1
ATOM 713 O O . PRO A 1 92 ? 10.158 -7.022 -10.940 1.00 85.94 92 PRO A O 1
ATOM 716 N N . ARG A 1 93 ? 8.608 -5.457 -10.554 1.00 80.12 93 ARG A N 1
ATOM 717 C CA . ARG A 1 93 ? 9.376 -4.789 -9.481 1.00 80.12 93 ARG A CA 1
ATOM 718 C C . ARG A 1 93 ? 9.622 -5.727 -8.299 1.00 80.12 93 ARG A C 1
ATOM 720 O O . ARG A 1 93 ? 10.685 -5.689 -7.690 1.00 80.12 93 ARG A O 1
ATOM 727 N N . GLU A 1 94 ? 8.651 -6.586 -8.032 1.00 80.81 94 GLU A N 1
ATOM 728 C CA . GLU A 1 94 ? 8.607 -7.572 -6.957 1.00 80.81 94 GLU A CA 1
ATOM 729 C C . GLU A 1 94 ? 9.445 -8.819 -7.269 1.00 80.81 94 GLU A C 1
ATOM 731 O O . GLU A 1 94 ? 9.687 -9.638 -6.383 1.00 80.81 94 GLU A O 1
ATOM 736 N N . ASN A 1 95 ? 9.903 -8.968 -8.518 1.00 88.31 95 ASN A N 1
ATOM 737 C CA . ASN A 1 95 ? 10.755 -10.073 -8.933 1.00 88.31 95 ASN A CA 1
ATOM 738 C C . ASN A 1 95 ? 12.013 -10.143 -8.057 1.00 88.31 95 ASN A C 1
ATOM 740 O O . ASN A 1 95 ? 12.591 -9.109 -7.734 1.00 88.31 95 ASN A O 1
ATOM 744 N N . VAL A 1 96 ? 12.486 -11.343 -7.711 1.00 86.25 96 VAL A N 1
ATOM 745 C CA . VAL A 1 96 ? 13.611 -11.504 -6.778 1.00 86.25 96 VAL A CA 1
ATOM 746 C C . VAL A 1 96 ? 14.881 -10.782 -7.245 1.00 86.25 96 VAL A C 1
ATOM 748 O O . VAL A 1 96 ? 15.545 -10.144 -6.427 1.00 86.25 96 VAL A O 1
ATOM 751 N N . ILE A 1 97 ? 15.159 -10.773 -8.553 1.00 87.06 97 ILE A N 1
ATOM 752 C CA . ILE A 1 97 ? 16.279 -10.043 -9.155 1.00 87.06 97 ILE A CA 1
ATOM 753 C C . ILE A 1 97 ? 16.095 -8.544 -8.916 1.00 87.06 97 ILE A C 1
ATOM 755 O O . ILE A 1 97 ? 16.988 -7.874 -8.414 1.00 87.06 97 ILE A O 1
ATOM 759 N N . ARG A 1 98 ? 14.919 -7.985 -9.197 1.00 81.25 98 ARG A N 1
ATOM 760 C CA . ARG A 1 98 ? 14.723 -6.537 -9.055 1.00 81.25 98 ARG A CA 1
ATOM 761 C C . ARG A 1 98 ? 14.475 -6.076 -7.628 1.00 81.25 98 ARG A C 1
ATOM 763 O O . ARG A 1 98 ? 14.854 -4.957 -7.318 1.00 81.25 98 ARG A O 1
ATOM 770 N N . GLY A 1 99 ? 13.839 -6.880 -6.787 1.00 77.88 99 GLY A N 1
ATOM 771 C CA . GLY A 1 99 ? 13.160 -6.402 -5.587 1.00 77.88 99 GLY A CA 1
ATOM 772 C C . GLY A 1 99 ? 13.677 -6.944 -4.258 1.00 77.88 99 GLY A C 1
ATOM 773 O O . GLY A 1 99 ? 13.402 -6.330 -3.227 1.00 77.88 99 GLY A O 1
ATOM 774 N N . GLY A 1 100 ? 14.422 -8.059 -4.223 1.00 79.62 100 GLY A N 1
ATOM 775 C CA . GLY A 1 100 ? 14.633 -8.708 -2.922 1.00 79.62 100 GLY A CA 1
ATOM 776 C C . GLY A 1 100 ? 15.669 -9.818 -2.790 1.00 79.62 100 GLY A C 1
ATOM 777 O O . GLY A 1 100 ? 15.728 -10.416 -1.717 1.00 79.62 100 GLY A O 1
ATOM 778 N N . TYR A 1 101 ? 16.508 -10.102 -3.791 1.00 86.94 101 TYR A N 1
ATOM 779 C CA . TYR A 1 101 ? 17.503 -11.180 -3.683 1.00 86.94 101 TYR A CA 1
ATOM 780 C C . TYR A 1 101 ? 18.400 -11.029 -2.444 1.00 86.94 101 TYR A C 1
ATOM 782 O O . TYR A 1 101 ? 18.667 -12.019 -1.772 1.00 86.94 101 TYR A O 1
ATOM 790 N N . CYS A 1 102 ? 18.791 -9.801 -2.068 1.00 87.12 102 CYS A N 1
ATOM 791 C CA . CYS A 1 102 ? 19.582 -9.538 -0.861 1.00 87.12 102 CYS A CA 1
ATOM 792 C C . CYS A 1 102 ? 18.890 -10.043 0.411 1.00 87.12 102 CYS A C 1
ATOM 794 O O . CYS A 1 102 ? 19.551 -10.600 1.289 1.00 87.12 102 CYS A O 1
ATOM 796 N N . ALA A 1 103 ? 17.566 -9.865 0.509 1.00 87.00 103 ALA A N 1
ATOM 797 C CA . ALA A 1 103 ? 16.771 -10.281 1.659 1.00 87.00 103 ALA A CA 1
ATOM 798 C C . ALA A 1 103 ? 16.722 -11.812 1.781 1.00 87.00 103 ALA A C 1
ATOM 800 O O . ALA A 1 103 ? 16.967 -12.375 2.854 1.00 87.00 103 ALA A O 1
ATOM 801 N N . THR A 1 104 ? 16.458 -12.476 0.655 1.00 86.81 104 THR A N 1
ATOM 802 C CA . THR A 1 104 ? 16.262 -13.927 0.579 1.00 86.81 104 THR A CA 1
ATOM 803 C C . THR A 1 104 ? 17.576 -14.698 0.640 1.00 86.81 104 THR A C 1
ATOM 805 O O . THR A 1 104 ? 17.682 -15.664 1.393 1.00 86.81 104 THR A O 1
ATOM 808 N N . LEU A 1 105 ? 18.590 -14.268 -0.113 1.00 88.50 105 LEU A N 1
ATOM 809 C CA . LEU A 1 105 ? 19.876 -14.955 -0.188 1.00 88.50 105 LEU A CA 1
ATOM 810 C C . LEU A 1 105 ? 20.726 -14.677 1.050 1.00 88.50 105 LEU A C 1
ATOM 812 O O . LEU A 1 105 ? 21.245 -15.608 1.655 1.00 88.50 105 LEU A O 1
ATOM 816 N N . CYS A 1 106 ? 20.860 -13.420 1.467 1.00 87.81 106 CYS A N 1
ATOM 817 C CA . CYS A 1 106 ? 21.926 -13.062 2.403 1.00 87.81 106 CYS A CA 1
ATOM 818 C C . CYS A 1 106 ? 21.397 -12.557 3.742 1.00 87.81 106 CYS A C 1
ATOM 820 O O . CYS A 1 106 ? 21.749 -13.107 4.778 1.00 87.81 106 CYS A O 1
ATOM 822 N N . HIS A 1 107 ? 20.544 -11.534 3.759 1.00 89.75 107 HIS A N 1
ATOM 823 C CA . HIS A 1 107 ? 20.170 -10.833 4.991 1.00 89.75 107 HIS A CA 1
ATOM 824 C C . HIS A 1 107 ? 19.453 -11.736 5.997 1.00 89.75 107 HIS A C 1
ATOM 826 O O . HIS A 1 107 ? 19.805 -11.718 7.175 1.00 89.75 107 HIS A O 1
ATOM 832 N N . SER A 1 108 ? 18.497 -12.550 5.535 1.00 84.19 108 SER A N 1
ATOM 833 C CA . SER A 1 108 ? 17.786 -13.500 6.399 1.00 84.19 108 SER A CA 1
ATOM 834 C C . SER A 1 108 ? 18.728 -14.527 7.037 1.00 84.19 108 SER A C 1
ATOM 836 O O . SER A 1 108 ? 18.563 -14.872 8.202 1.00 84.19 108 SER A O 1
ATOM 838 N N . GLN A 1 109 ? 19.743 -14.976 6.293 1.00 85.06 109 GLN A N 1
ATOM 839 C CA . GLN A 1 109 ? 20.701 -15.994 6.732 1.00 85.06 109 GLN A CA 1
ATOM 840 C C . GLN A 1 109 ? 21.825 -15.406 7.596 1.00 85.06 109 GLN A C 1
ATOM 842 O O . GLN A 1 109 ? 22.301 -16.054 8.521 1.00 85.06 109 GLN A O 1
ATOM 847 N N . ALA A 1 110 ? 22.230 -14.167 7.316 1.00 85.88 110 ALA A N 1
ATOM 848 C CA . ALA A 1 110 ? 23.283 -13.445 8.025 1.00 85.88 110 ALA A CA 1
ATOM 849 C C . ALA A 1 110 ? 22.781 -12.721 9.288 1.00 85.88 110 ALA A C 1
ATOM 851 O O . ALA A 1 110 ? 23.526 -11.949 9.889 1.00 85.88 110 ALA A O 1
ATOM 852 N N . GLY A 1 111 ? 21.516 -12.920 9.677 1.00 87.44 111 GLY A N 1
ATOM 853 C CA . GLY A 1 111 ? 20.935 -12.298 10.870 1.00 87.44 111 GLY A CA 1
ATOM 854 C C . GLY A 1 111 ? 20.788 -10.777 10.768 1.00 87.44 111 GLY A C 1
ATOM 855 O O . GLY A 1 111 ? 20.780 -10.084 11.785 1.00 87.44 111 GLY A O 1
ATOM 856 N N . VAL A 1 112 ? 20.683 -10.230 9.552 1.00 88.94 112 VAL A N 1
ATOM 857 C CA . VAL A 1 112 ? 20.473 -8.791 9.361 1.00 88.94 112 VAL A CA 1
ATOM 858 C C . VAL A 1 112 ? 19.075 -8.430 9.853 1.00 88.94 112 VAL A C 1
ATOM 860 O O . VAL A 1 112 ? 18.061 -8.870 9.311 1.00 88.94 112 VAL A O 1
ATOM 863 N N . VAL A 1 113 ? 19.023 -7.594 10.887 1.00 88.44 113 VAL A N 1
ATOM 864 C CA . VAL A 1 113 ? 17.766 -7.211 11.530 1.00 88.44 113 VAL A CA 1
ATOM 865 C C . VAL A 1 113 ? 16.999 -6.222 10.658 1.00 88.44 113 VAL A C 1
ATOM 867 O O . VAL A 1 113 ? 17.419 -5.079 10.458 1.00 88.44 113 VAL A O 1
ATOM 870 N N . PHE A 1 114 ? 15.820 -6.639 10.200 1.00 88.50 114 PHE A N 1
ATOM 871 C CA . PHE A 1 114 ? 14.872 -5.778 9.503 1.00 88.50 114 PHE A CA 1
ATOM 872 C C . PHE A 1 114 ? 14.155 -4.855 10.500 1.00 88.50 114 PHE A C 1
ATOM 874 O O . PHE A 1 114 ? 13.079 -5.172 11.006 1.00 88.50 114 PHE A O 1
ATOM 881 N N . LYS A 1 115 ? 14.790 -3.726 10.839 1.00 90.75 115 LYS A N 1
ATOM 882 C CA . LYS A 1 115 ? 14.289 -2.795 11.864 1.00 90.75 115 LYS A CA 1
ATOM 883 C C . LYS A 1 115 ? 12.936 -2.180 11.463 1.00 90.75 115 LYS A C 1
ATOM 885 O O . LYS A 1 115 ? 12.811 -1.770 10.308 1.00 90.75 115 LYS A O 1
ATOM 890 N N . PRO A 1 116 ? 11.967 -2.035 12.395 1.00 93.56 116 PRO A N 1
ATOM 891 C CA . PRO A 1 116 ? 10.689 -1.361 12.137 1.00 93.56 116 PRO A CA 1
ATOM 892 C C . PRO A 1 116 ? 10.837 0.080 11.656 1.00 93.56 116 PRO A C 1
ATOM 894 O O . PRO A 1 116 ? 10.064 0.540 10.817 1.00 93.56 116 PRO A O 1
ATOM 897 N N . GLU A 1 117 ? 11.859 0.768 12.162 1.00 94.50 117 GLU A N 1
ATOM 898 C CA . GLU A 1 117 ? 12.148 2.166 11.882 1.00 94.50 117 GLU A CA 1
ATOM 899 C C . GLU A 1 117 ? 13.650 2.368 11.646 1.00 94.50 117 GLU A C 1
ATOM 901 O O . GLU A 1 117 ? 14.489 1.741 12.302 1.00 94.50 117 GLU A O 1
ATOM 906 N N . VAL A 1 118 ? 13.988 3.242 10.698 1.00 91.81 118 VAL A N 1
ATOM 907 C CA . VAL A 1 118 ? 15.367 3.626 10.357 1.00 91.81 118 VAL A CA 1
ATOM 908 C C . VAL A 1 118 ? 15.468 5.140 10.173 1.00 91.81 118 VAL A C 1
ATOM 910 O O . VAL A 1 118 ? 14.462 5.817 9.964 1.00 91.81 118 VAL A O 1
ATOM 913 N N . LYS A 1 119 ? 16.685 5.690 10.246 1.00 89.44 119 LYS A N 1
ATOM 914 C CA . LYS A 1 119 ? 16.942 7.115 9.999 1.00 89.44 119 LYS A CA 1
ATOM 915 C C . LYS A 1 119 ? 17.473 7.322 8.584 1.00 89.44 119 LYS A C 1
ATOM 917 O O . LYS A 1 119 ? 18.483 6.729 8.218 1.00 89.44 119 LYS A O 1
ATOM 922 N N . PHE A 1 120 ? 16.829 8.210 7.836 1.00 84.56 120 PHE A N 1
ATOM 923 C CA . PHE A 1 120 ? 17.322 8.753 6.577 1.00 84.56 120 PHE A CA 1
ATOM 924 C C . PHE A 1 120 ? 17.879 10.166 6.820 1.00 84.56 120 PHE A C 1
ATOM 926 O O . PHE A 1 120 ? 17.205 11.010 7.417 1.00 84.56 120 PHE A O 1
ATOM 933 N N . ASP A 1 121 ? 19.140 10.387 6.434 1.00 75.12 121 ASP A N 1
ATOM 934 C CA . ASP A 1 121 ? 19.893 11.647 6.590 1.00 75.12 121 ASP A CA 1
ATOM 935 C C . ASP A 1 121 ? 19.732 12.344 7.962 1.00 75.12 121 ASP A C 1
ATOM 937 O O . ASP A 1 121 ? 19.435 13.533 8.052 1.00 75.12 121 ASP A O 1
ATOM 941 N N . LYS A 1 122 ? 19.863 11.578 9.059 1.00 75.25 122 LYS A N 1
ATOM 942 C CA . LYS A 1 122 ? 19.753 11.993 10.485 1.00 75.25 122 LYS A CA 1
ATOM 943 C C . LYS A 1 122 ? 18.457 12.718 10.909 1.00 75.25 122 LYS A C 1
ATOM 945 O O . LYS A 1 122 ? 18.201 12.814 12.106 1.00 75.25 122 LYS A O 1
ATOM 950 N N . ARG A 1 123 ? 17.627 13.189 9.978 1.00 75.31 123 ARG A N 1
ATOM 951 C CA . ARG A 1 123 ? 16.480 14.080 10.208 1.00 75.31 123 ARG A CA 1
ATOM 952 C C . ARG A 1 123 ? 15.145 13.377 10.008 1.00 75.31 123 ARG A C 1
ATOM 954 O O . ARG A 1 123 ? 14.177 13.730 10.672 1.00 75.31 123 ARG A O 1
ATOM 961 N N . VAL A 1 124 ? 15.085 12.377 9.129 1.00 83.94 124 VAL A N 1
ATOM 962 C CA . VAL A 1 124 ? 13.828 11.715 8.765 1.00 83.94 124 VAL A CA 1
ATOM 963 C C . VAL A 1 124 ? 13.787 10.316 9.366 1.00 83.94 124 VAL A C 1
ATOM 965 O O . VAL A 1 124 ? 14.639 9.478 9.080 1.00 83.94 124 VAL A O 1
ATOM 968 N N . SER A 1 125 ? 12.789 10.058 10.210 1.00 91.56 125 SER A N 1
ATOM 969 C CA . SER A 1 125 ? 12.431 8.692 10.602 1.00 91.56 125 SER A CA 1
ATOM 970 C C . SER A 1 125 ? 11.576 8.057 9.524 1.00 91.56 125 SER A C 1
ATOM 972 O O . SER A 1 125 ? 10.532 8.594 9.161 1.00 91.56 125 SER A O 1
ATOM 974 N N . VAL A 1 126 ? 12.004 6.896 9.046 1.00 90.88 126 VAL A N 1
ATOM 975 C CA . VAL A 1 126 ? 11.285 6.121 8.042 1.00 90.88 126 VAL A CA 1
ATOM 976 C C . VAL A 1 126 ? 10.740 4.856 8.706 1.00 90.88 126 VAL A C 1
ATOM 978 O O . VAL A 1 126 ? 11.540 4.058 9.205 1.00 90.88 126 VAL A O 1
ATOM 981 N N . PRO A 1 127 ? 9.411 4.622 8.699 1.00 93.00 127 PRO A N 1
ATOM 982 C CA . PRO A 1 127 ? 8.813 3.366 9.149 1.00 93.00 127 PRO A CA 1
ATOM 983 C C . PRO A 1 127 ? 9.089 2.270 8.110 1.00 93.00 127 PRO A C 1
ATOM 985 O O . PRO A 1 127 ? 8.253 1.945 7.264 1.00 93.00 127 PRO A O 1
ATOM 988 N N . HIS A 1 128 ? 10.313 1.756 8.141 1.00 92.56 128 HIS A N 1
ATOM 989 C CA . HIS A 1 128 ? 10.913 0.842 7.175 1.00 92.56 128 HIS A CA 1
ATOM 990 C C . HIS A 1 128 ? 10.059 -0.402 6.914 1.00 92.56 128 HIS A C 1
ATOM 992 O O . HIS A 1 128 ? 9.715 -0.686 5.768 1.00 92.56 128 HIS A O 1
ATOM 998 N N . GLN A 1 129 ? 9.622 -1.086 7.976 1.00 92.19 129 GLN A N 1
ATOM 999 C CA . GLN A 1 129 ? 8.779 -2.277 7.845 1.00 92.19 129 GLN A CA 1
ATOM 1000 C C . GLN A 1 129 ? 7.432 -1.975 7.193 1.00 92.19 129 GLN A C 1
ATOM 1002 O O . GLN A 1 129 ? 6.949 -2.789 6.417 1.00 92.19 129 GLN A O 1
ATOM 1007 N N . LYS A 1 130 ? 6.815 -0.820 7.478 1.00 90.25 130 LYS A N 1
ATOM 1008 C CA . LYS A 1 130 ? 5.525 -0.469 6.866 1.00 90.25 130 LYS A CA 1
ATOM 1009 C C . LYS A 1 130 ? 5.663 -0.240 5.368 1.00 90.25 130 LYS A C 1
ATOM 1011 O O . LYS A 1 130 ? 4.826 -0.719 4.614 1.00 90.25 130 LYS A O 1
ATOM 1016 N N . HIS A 1 131 ? 6.734 0.427 4.940 1.00 89.44 131 HIS A N 1
ATOM 1017 C CA . HIS A 1 131 ? 6.982 0.642 3.516 1.00 89.44 131 HIS A CA 1
ATOM 1018 C C . HIS A 1 131 ? 7.066 -0.674 2.746 1.00 89.44 131 HIS A C 1
ATOM 1020 O O . HIS A 1 131 ? 6.431 -0.792 1.706 1.00 89.44 131 HIS A O 1
ATOM 1026 N N . PHE A 1 132 ? 7.754 -1.675 3.291 1.00 88.25 132 PHE A N 1
ATOM 1027 C CA . PHE A 1 132 ? 7.846 -2.989 2.658 1.00 88.25 132 PHE A CA 1
ATOM 1028 C C . PHE A 1 132 ? 6.562 -3.822 2.829 1.00 88.25 132 PHE A C 1
ATOM 1030 O O . PHE A 1 132 ? 5.910 -4.173 1.852 1.00 88.25 132 PHE A O 1
ATOM 1037 N N . ASN A 1 133 ? 6.149 -4.087 4.073 1.00 87.38 133 ASN A N 1
ATOM 1038 C CA . ASN A 1 133 ? 5.075 -5.036 4.388 1.00 87.38 133 ASN A CA 1
ATOM 1039 C C . ASN A 1 133 ? 3.671 -4.527 4.033 1.00 87.38 133 ASN A C 1
ATOM 1041 O O . ASN A 1 133 ? 2.789 -5.334 3.764 1.00 87.38 133 ASN A O 1
ATOM 1045 N N . GLN A 1 134 ? 3.430 -3.214 4.126 1.00 83.81 134 GLN A N 1
ATOM 1046 C CA . GLN A 1 134 ? 2.088 -2.631 3.975 1.00 83.81 134 GLN A CA 1
ATOM 1047 C C . GLN A 1 134 ? 1.952 -1.835 2.682 1.00 83.81 134 GLN A C 1
ATOM 1049 O O . GLN A 1 134 ? 0.900 -1.878 2.051 1.00 83.81 134 GLN A O 1
ATOM 1054 N N . TYR A 1 135 ? 2.999 -1.107 2.287 1.00 84.56 135 TYR A N 1
ATOM 1055 C CA . TYR A 1 135 ? 2.936 -0.212 1.131 1.00 84.56 135 TYR A CA 1
ATOM 1056 C C . TYR A 1 135 ? 3.542 -0.801 -0.149 1.00 84.56 135 TYR A C 1
ATOM 1058 O O . TYR A 1 135 ? 3.442 -0.179 -1.205 1.00 84.56 135 TYR A O 1
ATOM 1066 N N . GLY A 1 136 ? 4.122 -2.005 -0.079 1.00 82.94 136 GLY A N 1
ATOM 1067 C CA . GLY A 1 136 ? 4.630 -2.731 -1.244 1.00 82.94 136 GLY A CA 1
ATOM 1068 C C . GLY A 1 136 ? 5.904 -2.139 -1.851 1.00 82.94 136 GLY A C 1
ATOM 1069 O O . GLY A 1 136 ? 6.177 -2.358 -3.029 1.00 82.94 136 GLY A O 1
ATOM 1070 N N . ALA A 1 137 ? 6.678 -1.371 -1.081 1.00 87.25 137 ALA A N 1
ATOM 1071 C CA . ALA A 1 137 ? 8.036 -1.022 -1.478 1.00 87.25 137 ALA A CA 1
ATOM 1072 C C . ALA A 1 137 ? 8.920 -2.278 -1.467 1.00 87.25 137 ALA A C 1
ATOM 1074 O O . ALA A 1 137 ? 8.767 -3.158 -0.625 1.00 87.25 137 ALA A O 1
ATOM 1075 N N . VAL A 1 138 ? 9.878 -2.338 -2.377 1.00 89.19 138 VAL A N 1
ATOM 1076 C CA . VAL A 1 138 ? 10.919 -3.356 -2.476 1.00 89.19 138 VAL A CA 1
ATOM 1077 C C . VAL A 1 138 ? 12.262 -2.775 -2.036 1.00 89.19 138 VAL A C 1
ATOM 1079 O O . VAL A 1 138 ? 12.432 -1.560 -1.921 1.00 89.19 138 VAL A O 1
ATOM 1082 N N . CYS A 1 139 ? 13.249 -3.633 -1.767 1.00 89.38 139 CYS A N 1
ATOM 1083 C CA . CYS A 1 139 ? 14.522 -3.198 -1.184 1.00 89.38 139 CYS A CA 1
ATOM 1084 C C . CYS A 1 139 ? 15.234 -2.144 -2.050 1.00 89.38 139 CYS A C 1
ATOM 1086 O O . CYS A 1 139 ? 15.814 -1.190 -1.531 1.00 89.38 139 CYS A O 1
ATOM 1088 N N . THR A 1 140 ? 15.162 -2.311 -3.369 1.00 89.56 140 THR A N 1
ATOM 1089 C CA . THR A 1 140 ? 15.859 -1.498 -4.374 1.00 89.56 140 THR A CA 1
ATOM 1090 C C . THR A 1 140 ? 15.190 -0.161 -4.678 1.00 89.56 140 THR A C 1
ATOM 1092 O O . THR A 1 140 ? 15.763 0.651 -5.398 1.00 89.56 140 THR A O 1
ATOM 1095 N N . ASP A 1 141 ? 14.020 0.119 -4.095 1.00 89.00 141 ASP A N 1
ATOM 1096 C CA . ASP A 1 141 ? 13.450 1.470 -4.142 1.00 89.00 141 ASP A CA 1
ATOM 1097 C C . ASP A 1 141 ? 14.249 2.446 -3.279 1.00 89.00 141 ASP A C 1
ATOM 1099 O O . ASP A 1 141 ? 14.287 3.645 -3.552 1.00 89.00 141 ASP A O 1
ATOM 1103 N N . CYS A 1 142 ? 14.875 1.918 -2.221 1.00 90.56 142 CYS A N 1
ATOM 1104 C CA . CYS A 1 142 ? 15.628 2.689 -1.239 1.00 90.56 142 CYS A CA 1
ATOM 1105 C C . CYS A 1 142 ? 17.135 2.430 -1.296 1.00 90.56 142 CYS A C 1
ATOM 1107 O O . CYS A 1 142 ? 17.932 3.336 -1.040 1.00 90.56 142 CYS A O 1
ATOM 1109 N N . HIS A 1 143 ? 17.523 1.193 -1.598 1.00 90.81 143 HIS A N 1
ATOM 1110 C CA . HIS A 1 143 ?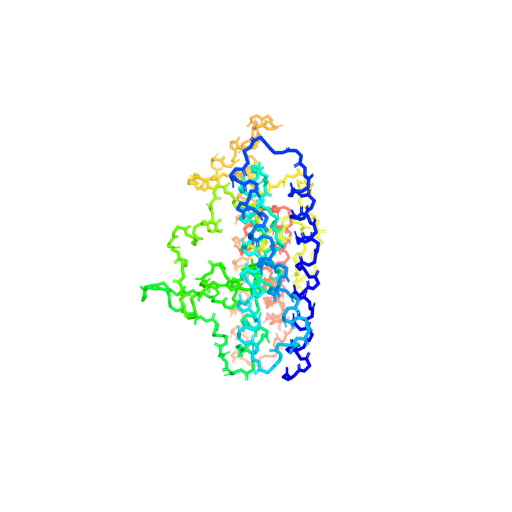 18.903 0.731 -1.577 1.00 90.81 143 HIS A CA 1
ATOM 1111 C C . HIS A 1 143 ? 19.450 0.501 -2.984 1.00 90.81 143 HIS A C 1
ATOM 1113 O O . HIS A 1 143 ? 18.712 0.171 -3.909 1.00 90.81 143 HIS A O 1
ATOM 1119 N N . SER A 1 144 ? 20.767 0.616 -3.136 1.00 87.69 144 SER A N 1
ATOM 1120 C CA . SER A 1 144 ? 21.417 0.233 -4.386 1.00 87.69 144 SER A CA 1
ATOM 1121 C C . SER A 1 144 ? 21.358 -1.290 -4.569 1.00 87.69 144 SER A C 1
ATOM 1123 O O . SER A 1 144 ? 21.714 -2.012 -3.632 1.00 87.69 144 SER A O 1
ATOM 1125 N N . PRO A 1 145 ? 20.970 -1.790 -5.756 1.00 81.00 145 PRO A N 1
ATOM 1126 C CA . PRO A 1 145 ? 21.206 -3.186 -6.116 1.00 81.00 145 PRO A CA 1
ATOM 1127 C C . PRO A 1 145 ? 22.694 -3.466 -6.394 1.00 81.00 145 PRO A C 1
ATOM 1129 O O . PRO A 1 145 ? 23.146 -4.584 -6.191 1.00 81.00 145 PRO A O 1
ATOM 1132 N N . ASP A 1 146 ? 23.470 -2.459 -6.809 1.00 80.12 146 ASP A N 1
ATOM 1133 C CA . ASP A 1 146 ? 24.854 -2.643 -7.270 1.00 80.12 146 ASP A CA 1
ATOM 1134 C C . ASP A 1 146 ? 25.889 -2.433 -6.157 1.00 80.12 146 ASP A C 1
ATOM 1136 O O . ASP A 1 146 ? 26.926 -3.091 -6.106 1.00 80.12 146 ASP A O 1
ATOM 1140 N N . THR A 1 147 ? 25.625 -1.493 -5.246 1.00 85.75 147 THR A N 1
ATOM 1141 C CA . THR A 1 147 ? 26.536 -1.155 -4.148 1.00 85.75 147 THR A CA 1
ATOM 1142 C C . THR A 1 147 ? 25.966 -1.632 -2.821 1.00 85.75 147 THR A C 1
ATOM 1144 O O . THR A 1 147 ? 25.029 -1.046 -2.274 1.00 85.75 147 THR A O 1
ATOM 1147 N N . HIS A 1 148 ? 26.566 -2.675 -2.250 1.00 86.75 148 HIS A N 1
ATOM 1148 C CA . HIS A 1 148 ? 26.134 -3.200 -0.957 1.00 86.75 148 HIS A CA 1
ATOM 1149 C C . HIS A 1 148 ? 26.132 -2.111 0.134 1.00 86.75 148 HIS A C 1
ATOM 1151 O O . HIS A 1 148 ? 27.053 -1.301 0.233 1.00 86.75 148 HIS A O 1
ATOM 1157 N N . LYS A 1 149 ? 25.087 -2.113 0.974 1.00 86.50 149 LYS A N 1
ATOM 1158 C CA . LYS A 1 149 ? 24.808 -1.138 2.050 1.00 86.50 149 LYS A CA 1
ATOM 1159 C C . LYS A 1 149 ? 24.527 0.296 1.590 1.00 86.50 149 LYS A C 1
ATOM 1161 O O . LYS A 1 149 ? 24.175 1.118 2.437 1.00 86.50 149 LYS A O 1
ATOM 1166 N N . ALA A 1 150 ? 24.631 0.613 0.302 1.00 90.31 150 ALA A N 1
ATOM 1167 C CA . ALA A 1 150 ? 24.316 1.950 -0.173 1.00 90.31 150 ALA A CA 1
ATOM 1168 C C . ALA A 1 150 ? 22.803 2.198 -0.139 1.00 90.31 150 ALA A C 1
ATOM 1170 O O . ALA A 1 150 ? 22.000 1.374 -0.580 1.00 90.31 150 ALA A O 1
ATOM 1171 N N . VAL A 1 151 ? 22.429 3.360 0.386 1.00 91.00 151 VAL A N 1
ATOM 1172 C CA . VAL A 1 151 ? 21.077 3.918 0.314 1.00 91.00 151 VAL A CA 1
ATOM 1173 C C . VAL A 1 151 ? 21.106 4.965 -0.792 1.00 91.00 151 VAL A C 1
ATOM 1175 O O . VAL A 1 151 ? 21.890 5.907 -0.715 1.00 91.00 151 VAL A O 1
ATOM 1178 N N . THR A 1 152 ? 20.302 4.775 -1.832 1.00 90.50 152 THR A N 1
ATOM 1179 C CA . THR A 1 152 ? 20.327 5.590 -3.059 1.0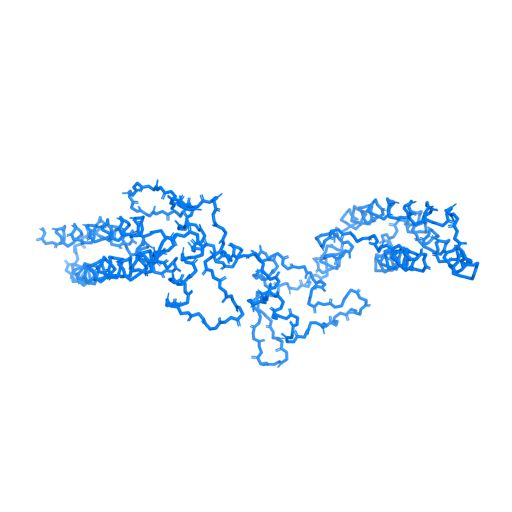0 90.50 152 THR A CA 1
ATOM 1180 C C . THR A 1 152 ? 19.105 6.481 -3.214 1.00 90.50 152 THR A C 1
ATOM 1182 O O . THR A 1 152 ? 19.123 7.395 -4.038 1.00 90.50 152 THR A O 1
ATOM 1185 N N . ILE A 1 153 ? 18.046 6.247 -2.435 1.00 90.19 153 ILE A N 1
ATOM 1186 C CA . ILE A 1 153 ? 16.856 7.096 -2.476 1.00 90.19 153 ILE A CA 1
ATOM 1187 C C . ILE A 1 153 ? 17.175 8.531 -2.068 1.00 90.19 153 ILE A C 1
ATOM 1189 O O . ILE A 1 153 ? 17.966 8.792 -1.164 1.00 90.19 153 ILE A O 1
ATOM 1193 N N . THR A 1 154 ? 16.522 9.468 -2.746 1.00 88.88 154 THR A N 1
ATOM 1194 C CA . THR A 1 154 ? 16.596 10.904 -2.481 1.00 88.88 154 THR A CA 1
ATOM 1195 C C . THR A 1 154 ? 15.273 11.401 -1.901 1.00 88.88 154 THR A C 1
ATOM 1197 O O . THR A 1 154 ? 14.253 10.713 -1.961 1.00 88.88 154 THR A O 1
ATOM 1200 N N . ALA A 1 155 ? 15.246 12.639 -1.398 1.00 84.06 155 ALA A N 1
ATOM 1201 C CA . ALA A 1 155 ? 13.999 13.269 -0.955 1.00 84.06 155 ALA A CA 1
ATOM 1202 C C . ALA A 1 155 ? 12.920 13.286 -2.059 1.00 84.06 155 ALA A C 1
ATOM 1204 O O . ALA A 1 155 ? 11.740 13.086 -1.775 1.00 84.06 155 ALA A O 1
ATOM 1205 N N . GLN A 1 156 ? 13.325 13.463 -3.321 1.00 82.88 156 GLN A N 1
ATOM 1206 C CA . GLN A 1 156 ? 12.425 13.389 -4.473 1.00 82.88 156 GLN A CA 1
ATOM 1207 C C . GLN A 1 156 ? 11.901 11.962 -4.700 1.00 82.88 156 GLN A C 1
ATOM 1209 O O . GLN A 1 156 ? 10.726 11.783 -5.012 1.00 82.88 156 GLN A O 1
ATOM 1214 N N . GLY A 1 157 ? 12.736 10.943 -4.476 1.00 85.44 157 GLY A N 1
ATOM 1215 C CA . GLY A 1 157 ? 12.317 9.541 -4.524 1.00 85.44 157 GLY A CA 1
ATOM 1216 C C . GLY A 1 157 ? 11.204 9.220 -3.521 1.00 85.44 157 GLY A C 1
ATOM 1217 O O . GLY A 1 157 ? 10.252 8.527 -3.869 1.00 85.44 157 GLY A O 1
ATOM 1218 N N . CYS A 1 158 ? 11.243 9.802 -2.316 1.00 85.44 158 CYS A N 1
ATOM 1219 C CA . CYS A 1 158 ? 10.149 9.669 -1.345 1.00 85.44 158 CYS A CA 1
ATOM 1220 C C . CYS A 1 158 ? 8.832 10.263 -1.878 1.00 85.44 158 CYS A C 1
ATOM 1222 O O . CYS A 1 158 ? 7.757 9.683 -1.710 1.00 85.44 158 CYS A O 1
ATOM 1224 N N . GLN A 1 159 ? 8.902 11.414 -2.551 1.00 82.12 159 GLN A N 1
ATOM 1225 C CA . GLN A 1 159 ? 7.719 12.105 -3.073 1.00 82.12 159 GLN A CA 1
ATOM 1226 C C . GLN A 1 159 ? 7.010 11.315 -4.172 1.00 82.12 159 GLN A C 1
ATOM 1228 O O . GLN A 1 159 ? 5.799 11.450 -4.299 1.00 82.12 159 GLN A O 1
ATOM 1233 N N . ALA A 1 160 ? 7.711 10.429 -4.893 1.00 80.06 160 ALA A N 1
ATOM 1234 C CA . ALA A 1 160 ? 7.107 9.583 -5.923 1.00 80.06 160 ALA A CA 1
ATOM 1235 C C . ALA A 1 160 ? 5.887 8.795 -5.409 1.00 80.06 160 ALA A C 1
ATOM 1237 O O . ALA A 1 16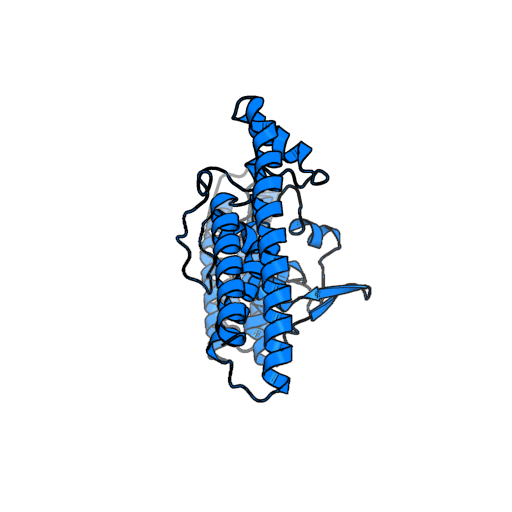0 ? 4.938 8.601 -6.164 1.00 80.06 160 ALA A O 1
ATOM 1238 N N . CYS A 1 161 ? 5.867 8.414 -4.125 1.00 79.12 161 CYS A N 1
ATOM 1239 C CA . CYS A 1 161 ? 4.701 7.804 -3.475 1.00 79.12 161 CYS A CA 1
ATOM 1240 C C . CYS A 1 161 ? 3.937 8.775 -2.550 1.00 79.12 161 CYS A C 1
ATOM 1242 O O . CYS A 1 161 ? 2.731 8.635 -2.363 1.00 79.12 161 CYS A O 1
ATOM 1244 N N . HIS A 1 162 ? 4.579 9.788 -1.968 1.00 81.31 162 HIS A N 1
ATOM 1245 C CA . HIS A 1 162 ? 3.899 10.752 -1.094 1.00 81.31 162 HIS A CA 1
ATOM 1246 C C . HIS A 1 162 ? 3.205 11.872 -1.891 1.00 81.31 162 HIS A C 1
ATOM 1248 O O . HIS A 1 162 ? 3.721 12.981 -1.983 1.00 81.31 162 HIS A O 1
ATOM 1254 N N . HIS A 1 163 ? 2.013 11.568 -2.430 1.00 77.62 163 HIS A N 1
ATOM 1255 C CA . HIS A 1 163 ? 1.138 12.499 -3.171 1.00 77.62 163 HIS A CA 1
ATOM 1256 C C . HIS A 1 163 ? 1.792 13.150 -4.404 1.00 77.62 163 HIS A C 1
ATOM 1258 O O . HIS A 1 163 ? 1.565 14.323 -4.693 1.00 77.62 163 HIS A O 1
ATOM 1264 N N . SER A 1 164 ? 2.578 12.381 -5.166 1.00 72.94 164 SER A N 1
ATOM 1265 C CA . SER A 1 164 ? 2.989 12.791 -6.515 1.00 72.94 164 SER A CA 1
ATOM 1266 C C . SER A 1 164 ? 1.814 12.756 -7.497 1.00 72.94 164 SER A C 1
ATOM 1268 O O . SER A 1 164 ? 0.842 12.027 -7.303 1.00 72.94 164 SER A O 1
ATOM 1270 N N . ALA A 1 165 ? 1.952 13.478 -8.613 1.00 67.31 165 ALA A N 1
ATOM 1271 C CA . ALA A 1 165 ? 1.001 13.436 -9.726 1.00 67.31 165 ALA A CA 1
ATOM 1272 C C . ALA A 1 165 ? 0.856 12.038 -10.365 1.00 67.31 165 ALA A C 1
ATOM 1274 O O . ALA A 1 165 ? -0.101 11.796 -11.092 1.00 67.31 165 ALA A O 1
ATOM 1275 N N . THR A 1 166 ? 1.803 11.132 -10.114 1.00 66.69 166 THR A N 1
ATOM 1276 C CA . THR A 1 166 ? 1.854 9.789 -10.704 1.00 66.69 166 THR A CA 1
ATOM 1277 C C . THR A 1 166 ? 1.427 8.684 -9.738 1.00 66.69 166 THR A C 1
ATOM 1279 O O . THR A 1 166 ? 1.435 7.523 -10.133 1.00 66.69 166 THR A O 1
ATOM 1282 N N . ASN A 1 167 ? 1.110 8.995 -8.473 1.00 72.25 167 ASN A N 1
ATOM 1283 C CA . ASN A 1 167 ? 0.664 7.983 -7.516 1.00 72.25 167 ASN A CA 1
ATOM 1284 C C . ASN A 1 167 ? -0.863 7.825 -7.540 1.00 72.25 167 ASN A C 1
ATOM 1286 O O . ASN A 1 167 ? -1.591 8.667 -7.017 1.00 72.25 167 ASN A O 1
ATOM 1290 N N . ASP A 1 168 ? -1.330 6.705 -8.080 1.00 69.00 168 ASP A N 1
ATOM 1291 C CA . ASP A 1 168 ? -2.735 6.295 -8.132 1.00 69.00 168 ASP A CA 1
ATOM 1292 C C . ASP A 1 168 ? -3.116 5.270 -7.045 1.00 69.00 168 ASP A C 1
ATOM 1294 O O . ASP A 1 168 ? -4.299 4.998 -6.828 1.00 69.00 168 ASP A O 1
ATOM 1298 N N . LYS A 1 169 ? -2.145 4.756 -6.276 1.00 78.25 169 LYS A N 1
ATOM 1299 C CA . LYS A 1 169 ? -2.333 3.722 -5.240 1.00 78.25 169 LYS A CA 1
ATOM 1300 C C . LYS A 1 169 ? -2.866 4.293 -3.924 1.00 78.25 169 LYS A C 1
ATOM 1302 O O . LYS A 1 169 ? -2.309 4.088 -2.844 1.00 78.25 169 LYS A O 1
ATOM 1307 N N . CYS A 1 170 ? -3.971 5.028 -4.007 1.00 83.62 170 CYS A N 1
ATOM 1308 C CA . CYS A 1 170 ? -4.579 5.723 -2.875 1.00 83.62 170 CYS A CA 1
ATOM 1309 C C . CYS A 1 170 ? -5.000 4.753 -1.762 1.00 83.62 170 CYS A C 1
ATOM 1311 O O . CYS A 1 170 ? -4.776 5.032 -0.585 1.00 83.62 170 CYS A O 1
ATOM 1313 N N . THR A 1 171 ? -5.570 3.604 -2.129 1.00 87.62 171 THR A N 1
ATOM 1314 C CA . THR A 1 171 ? -6.137 2.613 -1.199 1.00 87.62 171 THR A CA 1
ATOM 1315 C C . THR A 1 171 ? -5.084 1.959 -0.305 1.00 87.62 171 THR A C 1
ATOM 1317 O O . THR A 1 171 ? -5.375 1.649 0.848 1.00 87.62 171 THR A O 1
ATOM 1320 N N . THR A 1 172 ? -3.847 1.828 -0.789 1.00 82.56 172 THR A N 1
ATOM 1321 C CA . THR A 1 172 ? -2.715 1.274 -0.035 1.00 82.56 172 THR A CA 1
ATOM 1322 C C . THR A 1 172 ? -2.379 2.116 1.201 1.00 82.56 172 THR A C 1
ATOM 1324 O O . THR A 1 172 ? -2.088 1.576 2.266 1.00 82.56 172 THR A O 1
ATOM 1327 N N . CYS A 1 173 ? -2.452 3.446 1.084 1.00 82.94 173 CYS A N 1
ATOM 1328 C CA . CYS A 1 173 ? -2.129 4.371 2.177 1.00 82.94 173 CYS A CA 1
ATOM 1329 C C . CYS A 1 173 ? -3.378 4.879 2.918 1.00 82.94 173 CYS A C 1
ATOM 1331 O O . CYS A 1 173 ? -3.326 5.134 4.121 1.00 82.94 173 CYS A O 1
ATOM 1333 N N . HIS A 1 174 ? -4.508 5.006 2.219 1.00 88.50 174 HIS A N 1
ATOM 1334 C CA . HIS A 1 174 ? -5.785 5.522 2.730 1.00 88.50 174 HIS A CA 1
ATOM 1335 C C . HIS A 1 174 ? -6.820 4.403 2.873 1.00 88.50 174 HIS A C 1
ATOM 1337 O O . HIS A 1 174 ? -7.970 4.534 2.461 1.00 88.50 174 HIS A O 1
ATOM 1343 N N . ALA A 1 175 ? -6.405 3.282 3.470 1.00 90.81 175 ALA A N 1
ATOM 1344 C CA . ALA A 1 175 ? -7.236 2.087 3.612 1.00 90.81 175 ALA A CA 1
ATOM 1345 C C . ALA A 1 175 ? -8.530 2.336 4.408 1.00 90.81 175 ALA A C 1
ATOM 1347 O O . ALA A 1 175 ? -9.552 1.723 4.122 1.00 90.81 175 ALA A O 1
ATOM 1348 N N . ALA A 1 176 ? -8.517 3.252 5.382 1.00 94.19 176 ALA A N 1
ATOM 1349 C CA . ALA A 1 176 ? -9.717 3.585 6.151 1.00 94.19 176 ALA A CA 1
ATOM 1350 C C . ALA A 1 176 ? -10.749 4.339 5.293 1.00 94.19 176 ALA A C 1
ATOM 1352 O O . ALA A 1 176 ? -11.926 4.000 5.304 1.00 94.19 176 ALA A O 1
ATOM 1353 N N . GLN A 1 177 ? -10.297 5.326 4.518 1.00 95.50 177 GLN A N 1
ATOM 1354 C CA . GLN A 1 177 ? -11.115 6.097 3.583 1.00 95.50 177 GLN A CA 1
ATOM 1355 C C . GLN A 1 177 ? -11.670 5.188 2.483 1.00 95.50 177 GLN A C 1
ATOM 1357 O O . GLN A 1 177 ? -12.867 5.210 2.208 1.00 95.50 177 GLN A O 1
ATOM 1362 N N . ALA A 1 178 ? -10.809 4.347 1.900 1.00 94.94 178 ALA A N 1
ATOM 1363 C CA . ALA A 1 178 ? -11.189 3.374 0.882 1.00 94.94 178 ALA A CA 1
ATOM 1364 C C . ALA A 1 178 ? -12.189 2.345 1.423 1.00 94.94 178 ALA A C 1
ATOM 1366 O O . ALA A 1 178 ? -13.193 2.063 0.776 1.00 94.94 178 ALA A O 1
ATOM 1367 N N . GLY A 1 179 ? -11.952 1.829 2.631 1.00 96.00 179 GLY A N 1
ATOM 1368 C CA . GLY A 1 179 ? -12.858 0.887 3.272 1.00 96.00 179 GLY A CA 1
ATOM 1369 C C . GLY A 1 179 ? -14.209 1.510 3.608 1.00 96.00 179 GLY A C 1
ATOM 1370 O O . GLY A 1 179 ? -15.229 0.850 3.455 1.00 96.00 179 GLY A O 1
ATOM 1371 N N . LEU A 1 180 ? -14.256 2.782 4.022 1.00 97.31 180 LEU A N 1
ATOM 1372 C CA . LEU A 1 180 ? -15.524 3.481 4.245 1.00 97.31 180 LEU A CA 1
ATOM 1373 C C . LEU A 1 180 ? -16.278 3.691 2.925 1.00 97.31 180 LEU A C 1
ATOM 1375 O O . LEU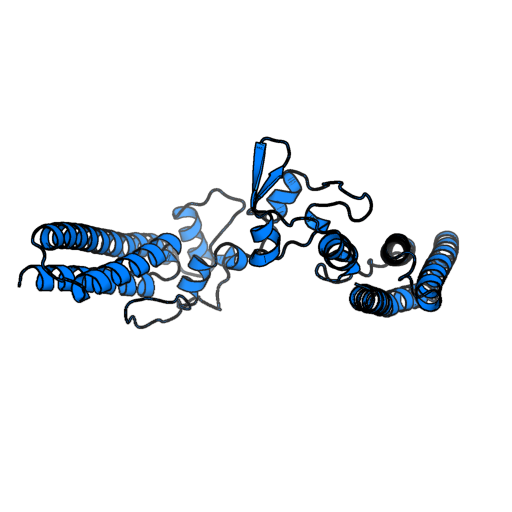 A 1 180 ? -17.475 3.413 2.852 1.00 97.31 180 LEU A O 1
ATOM 1379 N N . TYR A 1 181 ? -15.569 4.129 1.879 1.00 96.81 181 TYR A N 1
ATOM 1380 C CA . TYR A 1 181 ? -16.118 4.315 0.534 1.00 96.81 181 TYR A CA 1
ATOM 1381 C C . TYR A 1 181 ? -16.740 3.023 -0.011 1.00 96.81 181 TYR A C 1
ATOM 1383 O O . TYR A 1 181 ? -17.869 3.034 -0.497 1.00 96.81 181 TYR A O 1
ATOM 1391 N N . ALA A 1 182 ? -16.035 1.899 0.144 1.00 96.69 182 ALA A N 1
ATOM 1392 C CA . ALA A 1 182 ? -16.464 0.578 -0.310 1.00 96.69 182 ALA A CA 1
ATOM 1393 C C . ALA A 1 182 ? -17.347 -0.185 0.696 1.00 96.69 182 ALA A C 1
ATOM 1395 O O . ALA A 1 182 ? -17.799 -1.281 0.380 1.00 96.69 182 ALA A O 1
ATOM 1396 N N . ALA A 1 183 ? -17.588 0.372 1.887 1.00 96.75 183 ALA A N 1
ATOM 1397 C CA . ALA A 1 183 ? -18.294 -0.278 2.992 1.00 96.75 183 ALA A CA 1
ATOM 1398 C C . ALA A 1 183 ? -17.732 -1.663 3.374 1.00 96.75 183 ALA A C 1
ATOM 1400 O O . ALA A 1 183 ? -18.465 -2.638 3.501 1.00 96.75 183 ALA A O 1
ATOM 1401 N N . THR A 1 184 ? -16.413 -1.737 3.554 1.00 95.56 184 THR A N 1
ATOM 1402 C CA . THR A 1 184 ? -15.683 -2.951 3.962 1.00 95.56 184 THR A CA 1
ATOM 1403 C C . THR A 1 184 ? -15.033 -2.815 5.340 1.00 95.56 184 THR A C 1
ATOM 1405 O O . THR A 1 184 ? -14.152 -3.600 5.690 1.00 95.56 184 THR A O 1
ATOM 1408 N N . LEU A 1 185 ? -15.374 -1.771 6.102 1.00 92.44 185 LEU A N 1
ATOM 1409 C CA . LEU A 1 185 ? -14.819 -1.572 7.438 1.00 92.44 185 LEU A CA 1
ATOM 1410 C C . LEU A 1 185 ? -15.508 -2.489 8.444 1.00 92.44 185 LEU A C 1
ATOM 1412 O O . LEU A 1 185 ? -16.730 -2.585 8.482 1.00 92.44 185 LEU A O 1
ATOM 1416 N N . GLU A 1 186 ? -14.727 -3.101 9.322 1.00 94.69 186 GLU A N 1
ATOM 1417 C CA . GLU A 1 186 ? -15.268 -3.898 10.416 1.00 94.69 186 GLU A CA 1
ATOM 1418 C C . GLU A 1 186 ? -15.749 -2.985 11.555 1.00 94.69 186 GLU A C 1
ATOM 1420 O O . GLU A 1 186 ? -14.939 -2.317 12.207 1.00 94.69 186 GLU A O 1
ATOM 1425 N N . THR A 1 187 ? -17.063 -2.959 11.792 1.00 96.00 187 THR A N 1
ATOM 1426 C CA . THR A 1 187 ? -17.686 -2.235 12.910 1.00 96.00 187 THR A CA 1
ATOM 1427 C C . THR A 1 187 ? -17.885 -3.162 14.107 1.00 96.00 187 THR A C 1
ATOM 1429 O O . THR A 1 187 ? -18.168 -4.348 13.957 1.00 96.00 187 THR A O 1
ATOM 1432 N N . ALA A 1 188 ? -17.728 -2.628 15.314 1.00 96.88 188 ALA A N 1
ATOM 1433 C CA . ALA A 1 188 ? -17.986 -3.330 16.565 1.00 96.88 188 ALA A CA 1
ATOM 1434 C C . ALA A 1 188 ? -19.484 -3.430 16.876 1.00 96.88 188 ALA A C 1
ATOM 1436 O O . ALA A 1 188 ? -19.923 -4.390 17.507 1.00 96.88 188 ALA A O 1
ATOM 1437 N N . LEU A 1 189 ? -20.263 -2.434 16.454 1.00 96.06 189 LEU A N 1
ATOM 1438 C CA . LEU A 1 189 ? -21.710 -2.400 16.596 1.00 96.06 189 LEU A CA 1
ATOM 1439 C C . LEU A 1 189 ? -22.394 -2.896 15.311 1.00 96.06 189 LEU A C 1
ATOM 1441 O O . LEU A 1 189 ? -21.849 -2.749 14.209 1.00 96.06 189 LEU A O 1
ATOM 1445 N N . PRO A 1 190 ? -23.603 -3.478 15.426 1.00 94.00 190 PRO A N 1
ATOM 1446 C CA . PRO A 1 190 ? -24.367 -3.920 14.269 1.00 94.00 190 PRO A CA 1
ATOM 1447 C C . PRO A 1 190 ? -24.886 -2.708 13.489 1.00 94.00 190 PRO A C 1
ATOM 1449 O O . PRO A 1 190 ? -25.844 -2.053 13.893 1.00 94.00 190 PRO A O 1
ATOM 1452 N N . VAL A 1 191 ? -24.263 -2.429 12.346 1.00 95.38 191 VAL A N 1
ATOM 1453 C CA . VAL A 1 191 ? -24.662 -1.361 11.425 1.00 95.38 191 VAL A CA 1
ATOM 1454 C C . VAL A 1 191 ? -24.877 -1.972 10.049 1.00 95.38 191 VAL A C 1
ATOM 1456 O O . VAL A 1 191 ? -24.048 -2.744 9.568 1.00 95.38 191 VAL A O 1
ATOM 1459 N N . LYS A 1 192 ? -25.988 -1.633 9.388 1.00 94.00 192 LYS A N 1
ATOM 1460 C CA . LYS A 1 192 ? -26.202 -2.039 7.996 1.00 94.00 192 LYS A CA 1
ATOM 1461 C C . LYS A 1 192 ? -25.209 -1.288 7.111 1.00 94.00 192 LYS A C 1
ATOM 1463 O O . LYS A 1 192 ? -25.285 -0.068 7.001 1.00 94.00 192 LYS A O 1
ATOM 1468 N N . GLN A 1 193 ? -24.307 -2.024 6.474 1.00 93.38 193 GLN A N 1
ATOM 1469 C CA . GLN A 1 193 ? -23.283 -1.449 5.610 1.00 93.38 193 GLN A CA 1
ATOM 1470 C C . GLN A 1 193 ? -23.717 -1.497 4.143 1.00 93.38 193 GLN A C 1
ATOM 1472 O O . GLN A 1 193 ? -24.227 -2.513 3.669 1.00 93.38 193 GLN A O 1
ATOM 1477 N N . ALA A 1 194 ? -23.525 -0.388 3.430 1.00 96.56 194 ALA A N 1
ATOM 1478 C CA . ALA A 1 194 ? -23.722 -0.293 1.989 1.00 96.56 194 ALA A CA 1
ATOM 1479 C C . ALA A 1 194 ? -22.631 0.610 1.388 1.00 96.56 194 ALA A C 1
ATOM 1481 O O . ALA A 1 194 ? -22.338 1.658 1.979 1.00 96.56 194 ALA A O 1
ATOM 1482 N N . PRO A 1 195 ? -22.014 0.227 0.253 1.00 97.00 195 PRO A N 1
ATOM 1483 C CA . PRO A 1 195 ? -21.022 1.063 -0.413 1.00 97.00 195 PRO A CA 1
ATOM 1484 C C . PRO A 1 195 ? -21.604 2.423 -0.794 1.00 97.00 195 PRO A C 1
ATOM 1486 O O . PRO A 1 195 ? -22.807 2.550 -1.032 1.00 97.00 195 PRO A O 1
ATOM 1489 N N . ASN A 1 196 ? -20.741 3.431 -0.909 1.00 96.12 196 ASN A N 1
ATOM 1490 C CA . ASN A 1 196 ? -21.144 4.701 -1.495 1.00 96.12 196 ASN A CA 1
ATOM 1491 C C . ASN A 1 196 ? -21.646 4.468 -2.933 1.00 96.12 196 ASN A C 1
ATOM 1493 O O . ASN A 1 196 ? -21.111 3.628 -3.656 1.00 96.12 196 ASN A O 1
ATOM 1497 N N . ILE A 1 197 ? -22.633 5.244 -3.383 1.00 93.88 197 ILE A N 1
ATOM 1498 C CA . ILE A 1 197 ? -23.214 5.114 -4.731 1.00 93.88 197 ILE A CA 1
ATOM 1499 C C . ILE A 1 197 ? -22.194 5.253 -5.878 1.00 93.88 197 ILE A C 1
ATOM 1501 O O . ILE A 1 197 ? -22.440 4.748 -6.983 1.00 93.88 197 ILE A O 1
ATOM 1505 N N . MET A 1 198 ? -21.065 5.920 -5.611 1.00 93.19 198 MET A N 1
ATOM 1506 C CA . MET A 1 198 ? -19.962 6.135 -6.546 1.00 93.19 198 MET A CA 1
ATOM 1507 C C . MET A 1 198 ? -18.851 5.087 -6.417 1.00 93.19 198 MET A C 1
ATOM 1509 O O . MET A 1 198 ? -17.992 5.006 -7.299 1.00 93.19 198 MET A O 1
ATOM 1513 N N . ALA A 1 199 ? -18.869 4.255 -5.371 1.00 94.19 199 ALA A N 1
ATOM 1514 C CA . ALA A 1 199 ? -17.886 3.197 -5.184 1.00 94.19 199 ALA A CA 1
ATOM 1515 C C . ALA A 1 199 ? -17.887 2.238 -6.385 1.00 94.19 199 ALA A C 1
ATOM 1517 O O . ALA A 1 199 ? -18.937 1.800 -6.854 1.00 94.19 199 ALA A O 1
ATOM 1518 N N . GLY A 1 200 ? -16.695 1.959 -6.919 1.00 89.62 200 GLY A N 1
ATOM 1519 C CA . GLY A 1 200 ? -16.514 1.166 -8.141 1.00 89.62 200 GLY A CA 1
ATOM 1520 C C . GLY A 1 200 ? -16.851 1.893 -9.451 1.00 89.62 200 GLY A C 1
ATOM 1521 O O . GLY A 1 200 ? -16.721 1.291 -10.512 1.00 89.62 200 GLY A O 1
ATOM 1522 N N . LYS A 1 201 ? -17.275 3.165 -9.400 1.00 93.12 201 LYS A N 1
ATOM 1523 C CA . LYS A 1 201 ? -17.582 3.999 -10.580 1.00 93.12 201 LYS A CA 1
ATOM 1524 C C . LYS A 1 201 ? -16.688 5.230 -10.693 1.00 93.12 201 LYS A C 1
ATOM 1526 O O . LYS A 1 201 ? -16.418 5.683 -11.798 1.00 93.12 201 LYS A O 1
ATOM 1531 N N . VAL A 1 202 ? -16.274 5.795 -9.559 1.00 92.19 202 VAL A N 1
ATOM 1532 C CA . VAL A 1 202 ? -15.407 6.976 -9.494 1.00 92.19 202 VAL A CA 1
ATOM 1533 C C . VAL A 1 202 ? -14.199 6.662 -8.626 1.00 92.19 202 VAL A C 1
ATOM 1535 O O . VAL A 1 202 ? -14.343 6.315 -7.450 1.00 92.19 202 VAL A O 1
ATOM 1538 N N . ASP A 1 203 ? -13.014 6.809 -9.211 1.00 89.75 203 ASP A N 1
ATOM 1539 C CA . ASP A 1 203 ? -11.739 6.649 -8.516 1.00 89.75 203 ASP A CA 1
ATOM 1540 C C . ASP A 1 203 ? -11.389 7.885 -7.677 1.00 89.75 203 ASP A C 1
ATOM 1542 O O . ASP A 1 203 ? -11.918 8.980 -7.876 1.00 89.75 203 ASP A O 1
ATOM 1546 N N . CYS A 1 204 ? -10.433 7.740 -6.756 1.00 89.50 204 CYS A N 1
ATOM 1547 C CA . CYS A 1 204 ? -10.032 8.805 -5.831 1.00 89.50 204 CYS A CA 1
ATOM 1548 C C . CYS A 1 204 ? -9.623 10.104 -6.554 1.00 89.50 204 CYS A C 1
ATOM 1550 O O . CYS A 1 204 ? -9.975 11.198 -6.112 1.00 89.50 204 CYS A O 1
ATOM 1552 N N . VAL A 1 205 ? -8.916 9.981 -7.684 1.00 87.44 205 VAL A N 1
ATOM 1553 C CA . VAL A 1 205 ? -8.456 11.110 -8.517 1.00 87.44 205 VAL A CA 1
ATOM 1554 C C . VAL A 1 205 ? -9.583 11.786 -9.308 1.00 87.44 205 VAL A C 1
ATOM 1556 O O . VAL A 1 205 ? -9.403 12.897 -9.806 1.00 87.44 205 VAL A O 1
ATOM 1559 N N . GLY A 1 206 ? -10.760 11.157 -9.391 1.00 88.94 206 GLY A N 1
ATOM 1560 C CA . GLY A 1 206 ? -11.960 11.779 -9.951 1.00 88.94 206 GLY A CA 1
ATOM 1561 C C . GLY A 1 206 ? -12.443 12.956 -9.099 1.00 88.94 206 GLY A C 1
ATOM 1562 O O . GLY A 1 206 ? -12.876 13.973 -9.636 1.00 88.94 206 GLY A O 1
ATOM 1563 N N . CYS A 1 207 ? -12.280 12.862 -7.774 1.00 89.12 207 CYS A N 1
ATOM 1564 C CA . CYS A 1 207 ? -12.679 13.909 -6.827 1.00 89.12 207 CYS A CA 1
ATOM 1565 C C . CYS A 1 207 ? -11.495 14.713 -6.267 1.00 89.12 207 CYS A C 1
ATOM 1567 O O . CYS A 1 207 ? -11.657 15.876 -5.895 1.00 89.12 207 CYS A O 1
ATOM 1569 N N . HIS A 1 208 ? -10.302 14.122 -6.185 1.00 88.19 208 HIS A N 1
ATOM 1570 C CA . HIS A 1 208 ? -9.133 14.759 -5.581 1.00 88.19 208 HIS A CA 1
ATOM 1571 C C . HIS A 1 208 ? -8.072 15.153 -6.614 1.00 88.19 208 HIS A C 1
ATOM 1573 O O . HIS A 1 208 ? -7.662 14.353 -7.447 1.00 88.19 208 HIS A O 1
ATOM 1579 N N . ASP A 1 209 ? -7.574 16.387 -6.502 1.00 84.75 209 ASP A N 1
ATOM 1580 C CA . ASP A 1 209 ? -6.373 16.867 -7.193 1.00 84.75 209 ASP A CA 1
ATOM 1581 C C . ASP A 1 209 ? -5.247 17.036 -6.165 1.00 84.75 209 ASP A C 1
ATOM 1583 O O . ASP A 1 209 ? -5.235 17.994 -5.391 1.00 84.75 209 ASP A O 1
ATOM 1587 N N . PHE A 1 210 ? -4.321 16.077 -6.135 1.00 78.31 210 PHE A N 1
ATOM 1588 C CA . PHE A 1 210 ? -3.222 16.037 -5.165 1.00 78.31 210 PHE A CA 1
ATOM 1589 C C . PHE A 1 210 ? -2.056 16.966 -5.523 1.00 78.31 210 PHE A C 1
ATOM 1591 O O . PHE A 1 210 ? -1.170 17.177 -4.700 1.00 78.31 210 PHE A O 1
ATOM 1598 N N . THR A 1 211 ? -2.064 17.558 -6.723 1.00 76.62 211 THR A N 1
ATOM 1599 C CA . THR A 1 211 ? -1.073 18.574 -7.116 1.00 76.62 211 THR A CA 1
ATOM 1600 C C . THR A 1 211 ? -1.401 19.948 -6.540 1.00 76.62 211 THR A C 1
ATOM 1602 O O . THR A 1 211 ? -0.558 20.846 -6.517 1.00 76.62 211 THR A O 1
ATOM 1605 N N . LYS A 1 212 ? -2.632 20.118 -6.050 1.00 79.94 212 LYS A N 1
ATOM 1606 C CA . LYS A 1 212 ? -3.134 21.359 -5.473 1.00 79.94 212 LYS A CA 1
ATOM 1607 C C . LYS A 1 212 ? -3.383 21.197 -3.986 1.00 79.94 212 LYS A C 1
ATOM 1609 O O . LYS A 1 212 ? -3.608 20.108 -3.462 1.00 79.94 212 LYS A O 1
ATOM 1614 N N . LYS A 1 213 ? -3.391 22.331 -3.285 1.00 81.00 213 LYS A N 1
ATOM 1615 C CA . LYS A 1 213 ? -3.780 22.364 -1.878 1.00 81.00 213 LYS A CA 1
ATOM 1616 C C . LYS A 1 213 ? -5.217 21.860 -1.741 1.00 81.00 213 LYS A C 1
ATOM 1618 O O . LYS A 1 213 ? -6.141 22.430 -2.317 1.00 81.00 213 LYS A O 1
ATOM 1623 N N . HIS A 1 214 ? -5.388 20.820 -0.936 1.00 82.75 214 HIS A N 1
ATOM 1624 C CA . HIS A 1 214 ? -6.689 20.236 -0.654 1.00 82.75 214 HIS A CA 1
ATOM 1625 C C . HIS A 1 214 ? -7.636 21.270 -0.026 1.00 82.75 214 HIS A C 1
ATOM 1627 O O . HIS A 1 214 ? -7.323 21.862 1.011 1.00 82.75 214 HIS A O 1
ATOM 1633 N N . SER A 1 215 ? -8.814 21.455 -0.619 1.00 85.50 215 SER A N 1
ATOM 1634 C CA . SER A 1 215 ? -9.897 22.246 -0.041 1.00 85.50 215 SER A CA 1
ATOM 1635 C C . SER A 1 215 ? -11.257 21.678 -0.436 1.00 85.50 215 SER A C 1
ATOM 1637 O O . SER A 1 215 ? -11.422 21.105 -1.512 1.00 85.50 215 SER A O 1
ATOM 1639 N N . VAL A 1 216 ? -12.235 21.876 0.444 1.00 81.19 216 VAL A N 1
ATOM 1640 C CA . VAL A 1 216 ? -13.629 21.465 0.236 1.00 81.19 216 VAL A CA 1
ATOM 1641 C C . VAL A 1 216 ? -14.196 22.113 -1.024 1.00 81.19 216 VAL A C 1
ATOM 1643 O O . VAL A 1 216 ? -14.804 21.435 -1.841 1.00 81.19 216 VAL A O 1
ATOM 1646 N N . ALA A 1 217 ? -13.918 23.405 -1.221 1.00 83.94 217 ALA A N 1
ATOM 1647 C CA . ALA A 1 217 ? -14.344 24.142 -2.405 1.00 83.94 217 ALA A CA 1
ATOM 1648 C C . ALA A 1 217 ? -13.763 23.547 -3.700 1.00 83.94 217 A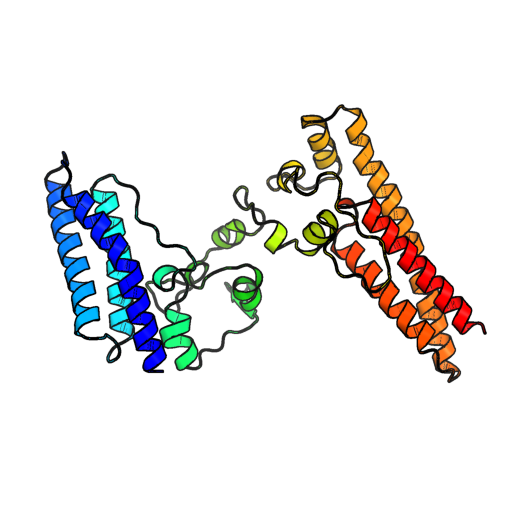LA A C 1
ATOM 1650 O O . ALA A 1 217 ? -14.478 23.406 -4.686 1.00 83.94 217 ALA A O 1
ATOM 1651 N N . ALA A 1 218 ? -12.488 23.138 -3.693 1.00 86.69 218 ALA A N 1
ATOM 1652 C CA . ALA A 1 218 ? -11.870 22.507 -4.858 1.00 86.69 218 ALA A CA 1
ATOM 1653 C C . ALA A 1 218 ? -12.473 21.125 -5.169 1.00 86.69 218 ALA A C 1
ATOM 1655 O O . ALA A 1 218 ? -12.600 20.775 -6.338 1.00 86.69 218 ALA A O 1
ATOM 1656 N N . GLN A 1 219 ? -12.862 20.352 -4.148 1.00 87.69 219 GLN A N 1
ATOM 1657 C CA . GLN A 1 219 ? -13.581 19.081 -4.332 1.00 87.69 219 GLN A CA 1
ATOM 1658 C C . GLN A 1 219 ? -15.010 19.285 -4.831 1.00 87.69 219 GLN A C 1
ATOM 1660 O O . GLN A 1 219 ? -15.425 18.600 -5.758 1.00 87.69 219 GLN A O 1
ATOM 1665 N N . ALA A 1 220 ? -15.745 20.243 -4.268 1.00 88.62 220 ALA A N 1
ATOM 1666 C CA . ALA A 1 220 ? -17.095 20.571 -4.718 1.00 88.62 220 ALA A CA 1
ATOM 1667 C C . ALA A 1 220 ? -17.113 20.972 -6.203 1.00 88.62 220 ALA A C 1
ATOM 1669 O O . ALA A 1 220 ? -18.015 20.594 -6.948 1.00 88.62 220 ALA A O 1
ATOM 1670 N N . GLU A 1 221 ? -16.073 21.672 -6.665 1.00 90.31 221 GLU A N 1
ATOM 1671 C CA . GLU A 1 221 ? -15.929 22.024 -8.076 1.00 90.31 221 GLU A CA 1
ATOM 1672 C C . GLU A 1 221 ? -15.757 20.790 -8.978 1.00 90.31 221 GLU A C 1
ATOM 1674 O O . GLU A 1 221 ? -16.294 20.759 -10.086 1.00 90.31 221 GLU A O 1
ATOM 1679 N N . LYS A 1 222 ? -15.073 19.738 -8.503 1.00 90.50 222 LYS A N 1
ATOM 1680 C CA . LYS A 1 222 ? -14.894 18.484 -9.256 1.00 90.50 222 LYS A CA 1
ATOM 1681 C C . LYS A 1 222 ? -16.219 17.795 -9.556 1.00 90.50 222 LYS A C 1
ATOM 1683 O O . LYS A 1 222 ? -16.379 17.265 -10.651 1.00 90.50 222 LYS A O 1
ATOM 1688 N N . CYS A 1 223 ? -17.191 17.874 -8.646 1.00 90.94 223 CYS A N 1
ATOM 1689 C CA . CYS A 1 223 ? -18.530 17.327 -8.862 1.00 90.94 223 CYS A CA 1
ATOM 1690 C C . CYS A 1 223 ? -19.187 17.919 -10.120 1.00 90.94 223 CYS A C 1
ATOM 1692 O O . CYS A 1 223 ? -19.845 17.200 -10.869 1.00 90.94 223 CYS A O 1
ATOM 1694 N N . THR A 1 224 ? -18.942 19.204 -10.403 1.00 91.25 224 THR A N 1
ATOM 1695 C CA . THR A 1 224 ? -19.545 19.903 -11.552 1.00 91.25 224 THR A CA 1
ATOM 1696 C C . THR A 1 224 ? -18.939 19.562 -12.910 1.00 91.25 224 THR A C 1
ATOM 1698 O O . THR A 1 224 ? -19.405 20.042 -13.938 1.00 91.25 224 THR A O 1
ATOM 1701 N N . GLN A 1 225 ? -17.902 18.723 -12.933 1.00 91.06 225 GLN A N 1
ATOM 1702 C CA . GLN A 1 225 ? -17.325 18.217 -14.180 1.00 91.06 225 GLN A CA 1
ATOM 1703 C C . GLN A 1 225 ? -18.182 17.103 -14.796 1.00 91.06 225 GLN A C 1
ATOM 1705 O O . GLN A 1 225 ? -18.098 16.876 -15.999 1.00 91.06 225 GLN A O 1
ATOM 1710 N N . CYS A 1 226 ? -19.018 16.444 -13.984 1.00 91.00 226 CYS A N 1
ATOM 1711 C CA . CYS A 1 226 ? -19.928 15.379 -14.417 1.00 91.00 226 CYS A CA 1
ATOM 1712 C C . CYS A 1 226 ? -21.400 15.653 -14.063 1.00 91.00 226 CYS A C 1
ATOM 1714 O O . CYS A 1 226 ? -22.286 15.045 -14.655 1.00 91.00 226 CYS A O 1
ATOM 1716 N N . HIS A 1 227 ? -21.664 16.532 -13.092 1.00 91.44 227 HIS A N 1
ATOM 1717 C CA . HIS A 1 227 ? -23.003 16.872 -12.611 1.00 91.44 227 HIS A CA 1
ATOM 1718 C C . HIS A 1 227 ? -23.298 18.368 -12.754 1.00 91.44 227 HIS A C 1
ATOM 1720 O O . HIS A 1 227 ? -22.399 19.186 -12.942 1.00 91.44 227 HIS A O 1
ATOM 1726 N N . ASP A 1 228 ? -24.565 18.744 -12.599 1.00 92.31 228 ASP A N 1
ATOM 1727 C CA . ASP A 1 228 ? -24.979 20.145 -12.632 1.00 92.31 228 ASP A CA 1
ATOM 1728 C C . ASP A 1 228 ? -24.440 20.948 -11.438 1.00 92.31 228 ASP A C 1
ATOM 1730 O O . ASP A 1 228 ? -24.088 20.410 -10.386 1.00 92.31 228 ASP A O 1
ATOM 1734 N N . LYS A 1 229 ? -24.435 22.282 -11.569 1.00 88.75 229 LYS A N 1
ATOM 1735 C CA . LYS A 1 229 ? -23.877 23.208 -10.565 1.00 88.75 229 LYS A CA 1
ATOM 1736 C C . LYS A 1 229 ? -24.467 23.049 -9.159 1.00 88.75 229 LYS A C 1
ATOM 1738 O O . LYS A 1 229 ? -23.764 23.337 -8.195 1.00 88.75 229 LYS A O 1
ATOM 1743 N N . GLY A 1 230 ? -25.707 22.569 -9.037 1.00 85.00 230 GLY A N 1
ATOM 1744 C CA . GLY A 1 230 ? -26.348 22.301 -7.744 1.00 85.00 230 GLY A CA 1
ATOM 1745 C C . GLY A 1 230 ? -25.620 21.249 -6.897 1.00 85.00 230 GLY A C 1
ATOM 1746 O O . GLY A 1 230 ? -25.734 21.256 -5.678 1.00 85.00 230 GLY A O 1
ATOM 1747 N N . TYR A 1 231 ? -24.792 20.391 -7.505 1.00 88.50 231 TYR A N 1
ATOM 1748 C CA . TYR A 1 231 ? -23.999 19.402 -6.768 1.00 88.50 231 TYR A CA 1
ATOM 1749 C C . TYR A 1 231 ? -22.845 20.009 -5.960 1.00 88.50 231 TYR A C 1
ATOM 1751 O O . TYR A 1 231 ? -22.272 19.315 -5.120 1.00 88.50 231 TYR A O 1
ATOM 1759 N N . ARG A 1 232 ? -22.506 21.293 -6.157 1.00 87.62 232 ARG A N 1
ATOM 1760 C CA . ARG A 1 232 ? -21.488 21.973 -5.336 1.00 87.62 232 ARG A CA 1
ATOM 1761 C C . ARG A 1 232 ? -21.870 21.992 -3.856 1.00 87.62 232 ARG A C 1
ATOM 1763 O O . ARG A 1 232 ? -21.002 21.821 -3.001 1.00 87.62 232 ARG A O 1
ATOM 1770 N N . ASP A 1 233 ? -23.160 22.136 -3.567 1.00 90.19 233 ASP A N 1
ATOM 1771 C CA . ASP A 1 233 ? -23.662 22.290 -2.200 1.00 90.19 233 ASP A CA 1
ATOM 1772 C C . ASP A 1 233 ? -23.727 20.951 -1.446 1.00 90.19 233 ASP A C 1
ATOM 1774 O O . ASP A 1 233 ? -23.669 20.926 -0.215 1.00 90.19 233 ASP A O 1
ATOM 1778 N N . MET A 1 234 ? -23.734 19.824 -2.170 1.00 89.06 234 MET A N 1
ATOM 1779 C CA . MET A 1 234 ? -23.793 18.474 -1.591 1.00 89.06 234 MET A CA 1
ATOM 1780 C C . MET A 1 234 ? -22.653 18.211 -0.606 1.00 89.06 234 MET A C 1
ATOM 1782 O O . MET A 1 234 ? -22.864 17.625 0.453 1.00 89.06 234 MET A O 1
ATOM 1786 N N . VAL A 1 235 ? -21.440 18.679 -0.918 1.00 87.38 235 VAL A N 1
ATOM 1787 C CA . VAL A 1 235 ? -20.280 18.472 -0.039 1.00 87.38 235 VAL A CA 1
ATOM 1788 C C . VAL A 1 235 ? -20.462 19.214 1.287 1.00 87.38 235 VAL A C 1
ATOM 1790 O O . VAL A 1 235 ? -20.124 18.671 2.338 1.00 87.38 235 VAL A O 1
ATOM 1793 N N . ALA A 1 236 ? -21.019 20.427 1.259 1.00 89.12 236 ALA A N 1
ATOM 1794 C CA . ALA A 1 236 ? -21.298 21.200 2.466 1.00 89.12 236 ALA A CA 1
ATOM 1795 C C . ALA A 1 236 ? -22.408 20.546 3.305 1.00 89.12 236 ALA A C 1
ATOM 1797 O O . ALA A 1 236 ? -22.255 20.405 4.518 1.00 89.12 236 ALA A O 1
ATOM 1798 N N . MET A 1 237 ? -23.470 20.057 2.657 1.00 91.44 237 MET A N 1
ATOM 1799 C CA . MET A 1 237 ? -24.544 19.317 3.328 1.00 91.44 237 MET A CA 1
ATOM 1800 C C . MET A 1 237 ? -24.017 18.060 4.030 1.00 91.44 237 MET A C 1
ATOM 1802 O O . MET A 1 237 ? -24.303 17.838 5.205 1.00 91.44 237 MET A O 1
ATOM 1806 N N . TRP A 1 238 ? -23.176 17.267 3.358 1.00 93.75 238 TRP A N 1
ATOM 1807 C CA . TRP A 1 238 ? -22.558 16.086 3.967 1.00 93.75 238 TRP A CA 1
ATOM 1808 C C . TRP A 1 238 ? -21.634 16.435 5.137 1.00 93.75 238 TRP A C 1
ATOM 1810 O O . TRP A 1 238 ? -21.559 15.681 6.108 1.00 93.75 238 TRP A O 1
ATOM 1820 N N . GLN A 1 239 ? -20.937 17.574 5.085 1.00 92.38 239 GLN A N 1
ATOM 1821 C CA . GLN A 1 239 ? -20.132 18.051 6.215 1.00 92.38 239 GLN A CA 1
ATOM 1822 C C . GLN A 1 239 ? -20.980 18.390 7.429 1.00 92.38 239 GLN A C 1
ATOM 1824 O O . GLN A 1 239 ? -20.583 18.070 8.551 1.00 92.38 239 GLN A O 1
ATOM 1829 N N . GLU A 1 240 ? -22.124 19.030 7.214 1.00 95.06 240 GLU A N 1
ATOM 1830 C CA . GLU A 1 240 ? -23.056 19.354 8.283 1.00 95.06 240 GLU A CA 1
ATOM 1831 C C . GLU A 1 240 ? -23.672 18.086 8.884 1.00 95.06 240 GLU A C 1
ATOM 1833 O O . GLU A 1 240 ? -23.593 17.899 10.098 1.00 95.06 240 GLU A O 1
ATOM 1838 N N . GLN A 1 241 ? -24.180 17.178 8.044 1.00 95.44 241 GLN A N 1
ATOM 1839 C CA . GLN A 1 241 ? -24.759 15.889 8.444 1.00 95.44 241 GLN A CA 1
ATOM 1840 C C . GLN A 1 241 ? -23.768 15.060 9.276 1.00 95.44 241 GLN A C 1
ATOM 1842 O O . GLN A 1 241 ? -24.002 14.771 10.453 1.00 95.44 241 GLN A O 1
ATOM 1847 N N . VAL A 1 242 ? -22.608 14.731 8.697 1.00 96.88 242 VAL A N 1
ATOM 1848 C CA . VAL A 1 242 ? -21.587 13.909 9.364 1.00 96.88 242 VAL A CA 1
ATOM 1849 C C . VAL A 1 242 ? -21.010 14.640 10.577 1.00 96.88 242 VAL A C 1
ATOM 1851 O O . VAL A 1 242 ? -20.798 14.031 11.625 1.00 96.88 242 VAL A O 1
ATOM 1854 N N . GLY A 1 243 ? -20.777 15.951 10.476 1.00 97.50 243 GLY A N 1
ATOM 1855 C CA . GLY A 1 243 ? -20.258 16.761 11.576 1.00 97.50 243 GLY A CA 1
ATOM 1856 C C . GLY A 1 243 ? -21.222 16.842 12.762 1.00 97.50 243 GLY A C 1
ATOM 1857 O O . GLY A 1 243 ? -20.785 16.770 13.914 1.00 97.50 243 GLY A O 1
ATOM 1858 N N . GLY A 1 244 ? -22.525 16.952 12.500 1.00 97.94 244 GLY A N 1
ATOM 1859 C CA . GLY A 1 244 ? -23.585 16.915 13.504 1.00 97.94 244 GLY A CA 1
ATOM 1860 C C . GLY A 1 244 ? -23.647 15.563 14.211 1.00 97.94 244 GLY A C 1
ATOM 1861 O O . GLY A 1 244 ? -23.560 15.509 15.442 1.00 97.94 244 GLY A O 1
ATOM 1862 N N . ALA A 1 245 ? -23.689 14.471 13.442 1.00 98.19 245 ALA A N 1
ATOM 1863 C CA . ALA A 1 245 ? -23.661 13.111 13.977 1.00 98.19 245 ALA A CA 1
ATOM 1864 C C . ALA A 1 245 ? -22.398 12.855 14.819 1.00 98.19 245 ALA A C 1
ATOM 1866 O O . ALA A 1 245 ? -22.477 12.301 15.917 1.00 98.19 245 ALA A O 1
ATOM 1867 N N . GLN A 1 246 ? -21.238 13.337 14.362 1.00 98.31 246 GLN A N 1
ATOM 1868 C CA . GLN A 1 246 ? -19.970 13.174 15.069 1.00 98.31 246 GLN A CA 1
ATOM 1869 C C . GLN A 1 246 ? -19.966 13.936 16.400 1.00 98.31 246 GLN A C 1
ATOM 1871 O O . GLN A 1 246 ? -19.554 13.384 17.421 1.00 98.31 246 GLN A O 1
ATOM 1876 N N . LYS A 1 247 ? -20.457 15.183 16.429 1.00 98.50 247 LYS A N 1
ATOM 1877 C CA . LYS A 1 247 ? -20.593 15.961 17.673 1.00 98.50 247 LYS A CA 1
ATOM 1878 C C . LYS A 1 247 ? -21.531 15.272 18.666 1.00 98.50 247 LYS A C 1
ATOM 1880 O O . LYS A 1 247 ? -21.188 15.156 19.841 1.00 98.50 247 LYS A O 1
ATOM 1885 N N . ALA A 1 248 ? -22.680 14.788 18.195 1.00 98.50 248 ALA A N 1
ATOM 1886 C CA . ALA A 1 248 ? -23.665 14.117 19.039 1.00 98.50 248 ALA A CA 1
ATOM 1887 C C . ALA A 1 248 ? -23.129 12.798 19.621 1.00 98.50 248 ALA A C 1
ATOM 1889 O O . ALA A 1 248 ? -23.252 12.561 20.824 1.00 98.50 248 ALA A O 1
ATOM 1890 N N . ALA A 1 249 ? -22.487 11.968 18.794 1.00 98.62 249 ALA A N 1
ATOM 1891 C CA . ALA A 1 249 ? -21.866 10.720 19.230 1.00 98.62 249 ALA A CA 1
ATOM 1892 C C . ALA A 1 249 ? -20.732 10.967 20.233 1.00 98.62 249 ALA A C 1
ATOM 1894 O O . ALA A 1 249 ? -20.665 10.298 21.263 1.00 98.62 249 ALA A O 1
ATOM 1895 N N . LYS A 1 250 ? -19.882 11.973 19.981 1.00 98.69 250 LYS A N 1
ATOM 1896 C CA . LYS A 1 250 ? -18.802 12.359 20.895 1.00 98.69 250 LYS A CA 1
ATOM 1897 C C . LYS A 1 250 ? -19.341 12.753 22.273 1.00 98.69 250 LYS A C 1
ATOM 1899 O O . LYS A 1 250 ? -18.860 12.226 23.270 1.00 98.69 250 LYS A O 1
ATOM 1904 N N . ALA A 1 251 ? -20.352 13.621 22.325 1.00 98.62 251 ALA A N 1
ATOM 1905 C CA . ALA A 1 251 ? -20.950 14.058 23.586 1.00 98.62 251 ALA A CA 1
ATOM 1906 C C . ALA A 1 251 ? -21.579 12.889 24.370 1.00 98.62 251 ALA A C 1
ATOM 1908 O O . ALA A 1 251 ? -21.426 12.799 25.589 1.00 98.62 251 ALA A O 1
ATOM 1909 N N . ALA A 1 252 ? -22.257 11.966 23.677 1.00 98.56 252 ALA A N 1
ATOM 1910 C CA . ALA A 1 252 ? -22.824 10.773 24.303 1.00 98.56 252 ALA A CA 1
ATOM 1911 C C . ALA A 1 252 ? -21.738 9.839 24.862 1.00 98.56 252 ALA A C 1
ATOM 1913 O O . ALA A 1 252 ? -21.870 9.356 25.988 1.00 98.56 252 ALA A O 1
ATOM 1914 N N . LEU A 1 253 ? -20.650 9.630 24.113 1.00 98.56 253 LEU A N 1
ATOM 1915 C CA . LEU A 1 253 ? -19.503 8.833 24.549 1.00 98.56 253 LEU A CA 1
ATOM 1916 C C . LEU A 1 253 ? -18.820 9.435 25.780 1.00 98.56 253 LEU A C 1
ATOM 1918 O O . LEU A 1 253 ? -18.612 8.720 26.754 1.00 98.56 253 LEU A O 1
ATOM 1922 N N . GLU A 1 254 ? -18.541 10.741 25.780 1.00 98.25 254 GLU A N 1
ATOM 1923 C CA . GLU A 1 254 ? -17.928 11.434 26.925 1.00 98.25 254 GLU A CA 1
ATOM 1924 C C . GLU A 1 254 ? -18.798 11.315 28.186 1.00 98.25 254 GLU A C 1
ATOM 1926 O O . GLU A 1 254 ? -18.300 11.010 29.273 1.00 98.25 254 GLU A O 1
ATOM 1931 N N . LYS A 1 255 ? -20.122 11.475 28.043 1.00 97.62 255 LYS A N 1
ATOM 1932 C CA . LYS A 1 255 ? -21.077 11.267 29.141 1.00 97.62 255 LYS A CA 1
ATOM 1933 C C . LYS A 1 255 ? -21.058 9.822 29.651 1.00 97.62 255 LYS A C 1
ATOM 1935 O O . LYS A 1 255 ? -21.067 9.601 30.862 1.00 97.62 255 LYS A O 1
ATOM 1940 N N . GLY A 1 256 ? -21.041 8.845 28.745 1.00 96.69 256 GLY A N 1
ATOM 1941 C CA . GLY A 1 256 ? -20.992 7.423 29.080 1.00 96.69 256 GLY A CA 1
ATOM 1942 C C . GLY A 1 256 ? -19.708 7.015 29.795 1.00 96.69 256 GLY A C 1
ATOM 1943 O O . GLY A 1 256 ? -19.761 6.360 30.834 1.00 96.69 256 GLY A O 1
ATOM 1944 N N . GLU A 1 257 ? -18.559 7.461 29.296 1.00 96.19 257 GLU A N 1
ATOM 1945 C CA . GLU A 1 257 ? -17.246 7.202 29.890 1.00 96.19 257 GLU A CA 1
ATOM 1946 C C . GLU A 1 257 ? -17.129 7.815 31.295 1.00 96.19 257 GLU A C 1
ATOM 1948 O O . GLU A 1 257 ? -16.654 7.152 32.222 1.00 96.19 257 GLU A O 1
ATOM 1953 N N . ALA A 1 258 ? -17.639 9.035 31.495 1.00 95.31 258 ALA A N 1
ATOM 1954 C CA . ALA A 1 258 ? -17.687 9.671 32.812 1.00 95.31 258 ALA A CA 1
ATOM 1955 C C . ALA A 1 258 ? -18.602 8.918 33.802 1.00 95.31 258 ALA A C 1
ATOM 1957 O O . ALA A 1 258 ? -18.243 8.728 34.973 1.00 95.31 258 ALA A O 1
ATOM 1958 N N . ALA A 1 259 ? -19.766 8.446 33.340 1.00 93.62 259 ALA A N 1
ATOM 1959 C CA . ALA A 1 259 ? -20.672 7.630 34.148 1.00 93.62 259 ALA A CA 1
ATOM 1960 C C . ALA A 1 259 ? -20.025 6.289 34.538 1.00 93.62 259 ALA A C 1
ATOM 1962 O O . ALA A 1 259 ? -20.091 5.885 35.701 1.00 93.62 259 ALA A O 1
ATOM 1963 N N . LEU A 1 260 ? -19.338 5.629 33.599 1.00 92.88 260 LEU A N 1
ATOM 1964 C CA . LEU A 1 260 ? -18.643 4.364 33.839 1.00 92.88 260 LEU A CA 1
ATOM 1965 C C . LEU A 1 260 ? -17.518 4.535 34.867 1.00 92.88 260 LEU A C 1
ATOM 1967 O O . LEU A 1 260 ? -17.393 3.734 35.796 1.00 92.88 260 LEU A O 1
ATOM 1971 N N . ALA A 1 261 ? -16.721 5.598 34.730 1.00 91.62 261 ALA A N 1
ATOM 1972 C CA . ALA A 1 261 ? -15.663 5.931 35.678 1.00 91.62 261 ALA A CA 1
ATOM 1973 C C . ALA A 1 261 ? -16.214 6.165 37.095 1.00 91.62 261 ALA A C 1
ATOM 1975 O O . ALA A 1 261 ? -15.590 5.760 38.076 1.00 91.62 261 ALA A O 1
ATOM 1976 N N . SER A 1 262 ? -17.396 6.774 37.209 1.00 89.25 262 SER A N 1
ATOM 1977 C CA . SER A 1 262 ? -18.069 6.998 38.492 1.00 89.25 262 SER A CA 1
ATOM 1978 C C . SER A 1 262 ? -18.597 5.695 39.102 1.00 89.25 262 SER A C 1
ATOM 1980 O O . SER A 1 262 ? -18.360 5.437 40.279 1.00 89.25 262 SER A O 1
ATOM 1982 N N . ALA A 1 263 ? -19.228 4.825 38.310 1.00 87.12 263 ALA A N 1
ATOM 1983 C CA . ALA A 1 263 ? -19.757 3.544 38.787 1.00 87.12 263 ALA A CA 1
ATOM 1984 C C . ALA A 1 263 ? -18.662 2.583 39.286 1.00 87.12 263 ALA A C 1
ATOM 1986 O O . ALA A 1 263 ? -18.844 1.916 40.307 1.00 87.12 263 ALA A O 1
ATOM 1987 N N . LYS A 1 264 ? -17.496 2.556 38.621 1.00 83.62 264 LYS A N 1
ATOM 1988 C CA . LYS A 1 264 ? -16.338 1.749 39.050 1.00 83.62 264 LYS A CA 1
ATOM 1989 C C . LYS A 1 264 ? -15.826 2.141 40.442 1.00 83.62 264 LYS A C 1
ATOM 1991 O O . LYS A 1 264 ? -15.394 1.272 41.195 1.00 83.62 264 LYS A O 1
ATOM 1996 N N . LYS A 1 265 ? -15.923 3.421 40.826 1.00 80.50 265 LYS A N 1
ATOM 1997 C CA . LYS A 1 265 ? -15.532 3.891 42.172 1.00 80.50 265 LYS A CA 1
ATOM 1998 C C . LYS A 1 265 ? -16.419 3.320 43.281 1.00 80.50 265 LYS A C 1
ATOM 2000 O O . LYS A 1 265 ? -15.954 3.177 44.405 1.00 80.50 265 LYS A O 1
ATOM 2005 N N . VAL A 1 266 ? -17.661 2.956 42.960 1.00 79.88 266 VAL A N 1
ATOM 2006 C CA . VAL A 1 266 ? -18.641 2.398 43.909 1.00 79.88 266 VAL A CA 1
ATOM 2007 C C . VAL A 1 266 ? -18.725 0.863 43.795 1.00 79.88 266 VAL A C 1
ATOM 2009 O O . VAL A 1 266 ? -19.700 0.259 44.225 1.00 79.88 266 VAL A O 1
ATOM 2012 N N . ARG A 1 267 ? -17.703 0.211 43.208 1.00 67.75 267 ARG A N 1
ATOM 2013 C CA . ARG A 1 267 ? -17.580 -1.257 43.056 1.00 67.75 267 ARG A CA 1
ATOM 2014 C C . ARG A 1 267 ? -18.811 -1.957 42.452 1.00 67.75 267 ARG A C 1
ATOM 2016 O O . ARG A 1 267 ? -19.079 -3.112 42.767 1.00 67.75 267 ARG A O 1
ATOM 2023 N N . ARG A 1 268 ? -19.544 -1.285 41.560 1.00 70.06 268 ARG A N 1
ATOM 2024 C CA . ARG A 1 268 ? -20.487 -1.968 40.657 1.00 70.06 268 ARG A CA 1
ATOM 2025 C C . ARG A 1 268 ? -19.681 -2.763 39.621 1.00 70.06 268 ARG A C 1
ATOM 2027 O O . ARG A 1 268 ? -18.566 -2.354 39.298 1.00 70.06 268 ARG A O 1
ATOM 2034 N N . ASP A 1 269 ? -20.236 -3.853 39.094 1.00 66.44 269 ASP A N 1
ATOM 2035 C CA . ASP A 1 269 ? -19.684 -4.577 37.937 1.00 66.44 269 ASP A CA 1
ATOM 2036 C C . ASP A 1 269 ? -20.427 -4.165 36.649 1.00 66.44 269 ASP A C 1
ATOM 2038 O O . ASP A 1 269 ? -21.474 -4.729 36.329 1.00 66.44 269 ASP A O 1
ATOM 2042 N N . PRO A 1 270 ? -19.956 -3.134 35.918 1.00 79.94 270 PRO A N 1
ATOM 2043 C CA . PRO A 1 270 ? -20.632 -2.635 34.731 1.00 79.94 270 PRO A CA 1
ATOM 2044 C C . PRO A 1 270 ? -20.088 -3.258 33.437 1.00 79.94 270 PRO A C 1
ATOM 2046 O O . PRO A 1 270 ? -19.953 -2.532 32.450 1.00 79.94 270 PRO A O 1
ATOM 2049 N N . ALA A 1 271 ? -19.743 -4.551 33.413 1.00 87.62 271 ALA A N 1
ATOM 2050 C CA . ALA A 1 271 ? -19.153 -5.205 32.236 1.00 87.62 271 ALA A CA 1
ATOM 2051 C C . ALA A 1 271 ? -19.912 -4.880 30.932 1.00 87.62 271 ALA A C 1
ATOM 2053 O O . ALA A 1 271 ? -19.336 -4.320 30.002 1.00 87.62 271 ALA A O 1
ATOM 2054 N N . ALA A 1 272 ? -21.238 -5.055 30.922 1.00 89.06 272 ALA A N 1
ATOM 2055 C CA . ALA A 1 272 ? -22.074 -4.760 29.756 1.00 89.06 272 ALA A CA 1
ATOM 2056 C C . ALA A 1 272 ? -22.033 -3.281 29.309 1.00 89.06 272 ALA A C 1
ATOM 2058 O O . ALA A 1 272 ? -22.030 -2.990 28.114 1.00 89.06 272 ALA A O 1
ATOM 2059 N N . ALA A 1 273 ? -21.988 -2.328 30.247 1.00 92.81 273 ALA A N 1
ATOM 2060 C CA . ALA A 1 273 ? -21.873 -0.905 29.912 1.00 92.81 273 ALA A CA 1
ATOM 2061 C C . ALA A 1 273 ? -20.461 -0.551 29.415 1.00 92.81 273 ALA A C 1
ATOM 2063 O O . ALA A 1 273 ? -20.311 0.290 28.529 1.00 92.81 273 ALA A O 1
ATOM 2064 N N . SER A 1 274 ? -19.434 -1.209 29.961 1.00 94.00 274 SER A N 1
ATOM 2065 C CA . SER A 1 274 ? -18.047 -1.074 29.514 1.00 94.00 274 SER A CA 1
ATOM 2066 C C . SER A 1 274 ? -17.874 -1.565 28.075 1.00 94.00 274 SER A C 1
ATOM 2068 O O . SER A 1 274 ? -17.283 -0.852 27.267 1.00 94.00 274 SER A O 1
ATOM 2070 N N . ASP A 1 275 ? -18.430 -2.730 27.739 1.00 95.19 275 ASP A N 1
ATOM 2071 C CA . ASP A 1 275 ? -18.332 -3.322 26.400 1.00 95.19 275 ASP A CA 1
ATOM 2072 C C . ASP A 1 275 ? -19.060 -2.478 25.348 1.00 95.19 275 ASP A C 1
ATOM 2074 O O . ASP A 1 275 ? -18.515 -2.208 24.275 1.00 95.19 275 ASP A O 1
ATOM 2078 N N . LEU A 1 276 ? -20.257 -1.977 25.678 1.00 95.88 276 LEU A N 1
ATOM 2079 C CA . LEU A 1 276 ? -21.004 -1.065 24.807 1.00 95.88 276 LEU A CA 1
ATOM 2080 C C . LEU A 1 276 ? -20.225 0.221 24.513 1.00 95.88 276 LEU A C 1
ATOM 2082 O O . LEU A 1 276 ? -20.173 0.651 23.360 1.00 95.88 276 LEU A O 1
ATOM 2086 N N . LEU A 1 277 ? -19.605 0.831 25.530 1.00 97.56 277 LEU A N 1
ATOM 2087 C CA . LEU A 1 277 ? -18.802 2.044 25.346 1.00 97.56 277 LEU A CA 1
ATOM 2088 C C . LEU A 1 277 ? -17.526 1.771 24.552 1.00 97.56 277 LEU A C 1
ATOM 2090 O O . LEU A 1 277 ? -17.165 2.581 23.701 1.00 97.56 277 LEU A O 1
ATOM 2094 N N . ALA A 1 278 ? -16.874 0.628 24.775 1.00 97.75 278 ALA A N 1
ATOM 2095 C CA . ALA A 1 278 ? -15.697 0.228 24.013 1.00 97.75 278 ALA A CA 1
ATOM 2096 C C . ALA A 1 278 ? -16.024 0.034 22.522 1.00 97.75 278 ALA A C 1
ATOM 2098 O O . ALA A 1 278 ? -15.315 0.566 21.665 1.00 97.75 278 ALA A O 1
ATOM 2099 N N . GLY A 1 279 ? -17.123 -0.662 22.207 1.00 97.88 279 GLY A N 1
ATOM 2100 C CA . GLY A 1 279 ? -17.598 -0.829 20.832 1.00 97.88 279 GLY A CA 1
ATOM 2101 C C . GLY A 1 279 ? -17.966 0.505 20.180 1.00 97.88 279 GLY A C 1
ATOM 2102 O O . GLY A 1 279 ? -17.479 0.827 19.097 1.00 97.88 279 GLY A O 1
ATOM 2103 N N . ALA A 1 280 ? -18.742 1.334 20.881 1.00 98.38 280 ALA A N 1
ATOM 2104 C CA . ALA A 1 280 ? -19.144 2.652 20.401 1.00 98.38 280 ALA A CA 1
ATOM 2105 C C . ALA A 1 280 ? -17.953 3.586 20.138 1.00 98.38 280 ALA A C 1
ATOM 2107 O O . ALA A 1 280 ? -17.953 4.308 19.136 1.00 98.38 280 ALA A O 1
ATOM 2108 N N . ARG A 1 281 ? -16.933 3.560 21.008 1.00 98.50 281 ARG A N 1
ATOM 2109 C CA . ARG A 1 281 ? -15.688 4.321 20.850 1.00 98.50 281 ARG A CA 1
ATOM 2110 C C . ARG A 1 281 ? -14.885 3.835 19.646 1.00 98.50 281 ARG A C 1
ATOM 2112 O O . ARG A 1 281 ? -14.474 4.668 18.842 1.00 98.50 281 ARG A O 1
ATOM 2119 N N . LYS A 1 282 ? -14.714 2.515 19.489 1.00 98.12 282 LYS A N 1
ATOM 2120 C CA . LYS A 1 282 ? -14.017 1.912 18.338 1.00 98.12 282 LYS A CA 1
ATOM 2121 C C . LYS A 1 282 ? -14.644 2.366 17.017 1.00 98.12 282 LYS A C 1
ATOM 2123 O O . LYS A 1 282 ? -13.924 2.809 16.124 1.00 98.12 282 LYS A O 1
ATOM 2128 N N . ASP A 1 283 ? -15.968 2.320 16.924 1.00 98.31 283 ASP A N 1
ATOM 2129 C CA . ASP A 1 283 ? -16.712 2.704 15.721 1.00 98.31 283 ASP A CA 1
ATOM 2130 C C . ASP A 1 283 ? -16.693 4.216 15.456 1.00 98.31 283 ASP A C 1
ATOM 2132 O O . ASP A 1 283 ? -16.538 4.654 14.313 1.00 98.31 283 ASP A O 1
ATOM 2136 N N . TYR A 1 284 ? -16.755 5.036 16.508 1.00 98.50 284 TYR A N 1
ATOM 2137 C CA . TYR A 1 284 ? -16.571 6.482 16.390 1.00 98.50 284 TYR A CA 1
ATOM 2138 C C . TYR A 1 284 ? -15.172 6.824 15.849 1.00 98.50 284 TYR A C 1
ATOM 2140 O O . TYR A 1 284 ? -15.043 7.573 14.877 1.00 98.50 284 TYR A O 1
ATOM 2148 N N . ASP A 1 285 ? -14.119 6.248 16.435 1.00 98.06 285 ASP A N 1
ATOM 2149 C CA . ASP A 1 285 ? -12.732 6.506 16.033 1.00 98.06 285 ASP A CA 1
ATOM 2150 C C . ASP A 1 285 ? -12.458 6.024 14.600 1.00 98.06 285 ASP A C 1
ATOM 2152 O O . ASP A 1 285 ? -11.726 6.673 13.844 1.00 98.06 285 ASP A O 1
ATOM 2156 N N . LEU A 1 286 ? -13.094 4.919 14.199 1.00 97.00 286 LEU A N 1
ATOM 2157 C CA . LEU A 1 286 ? -13.066 4.394 12.838 1.00 97.00 286 LEU A CA 1
ATOM 2158 C C . LEU A 1 286 ? -13.586 5.425 11.822 1.00 97.00 286 LEU A C 1
ATOM 2160 O O . LEU A 1 286 ? -12.883 5.716 10.850 1.00 97.00 286 LEU A O 1
ATOM 2164 N N . VAL A 1 287 ? -14.754 6.036 12.060 1.00 97.56 287 VAL A N 1
ATOM 2165 C CA . VAL A 1 287 ? -15.325 7.073 11.174 1.00 97.56 287 VAL A CA 1
ATOM 2166 C C . VAL A 1 287 ? -14.457 8.335 11.149 1.00 97.56 287 VAL A C 1
ATOM 2168 O O . VAL A 1 287 ? -14.204 8.899 10.079 1.00 97.56 287 VAL A O 1
ATOM 2171 N N . VAL A 1 288 ? -13.933 8.762 12.304 1.00 96.56 288 VAL A N 1
ATOM 2172 C CA . VAL A 1 288 ? -13.027 9.922 12.396 1.00 96.56 288 VAL A CA 1
ATOM 2173 C C . VAL A 1 288 ? -11.759 9.704 11.568 1.00 96.56 288 VAL A C 1
ATOM 2175 O O . VAL A 1 288 ? -11.319 10.605 10.840 1.00 96.56 288 VAL A O 1
ATOM 2178 N N . LYS A 1 289 ? -11.179 8.502 11.648 1.00 95.38 289 LYS A N 1
ATOM 2179 C CA . LYS A 1 289 ? -10.002 8.105 10.871 1.00 95.38 289 LYS A CA 1
ATOM 2180 C C . LYS A 1 289 ? -10.312 8.021 9.376 1.00 95.38 289 LYS A C 1
ATOM 2182 O O . LYS A 1 289 ? -9.520 8.510 8.574 1.00 95.38 289 LYS A O 1
ATOM 2187 N N . ALA A 1 290 ? -11.457 7.448 9.013 1.00 95.25 290 ALA A N 1
ATOM 2188 C CA . ALA A 1 290 ? -11.880 7.247 7.630 1.00 95.25 290 ALA A CA 1
ATOM 2189 C C . ALA A 1 290 ? -12.400 8.513 6.929 1.00 95.25 290 ALA A C 1
ATOM 2191 O O . ALA A 1 290 ? -12.630 8.479 5.724 1.00 95.25 290 ALA A O 1
ATOM 2192 N N . LYS A 1 291 ? -12.553 9.634 7.651 1.00 92.81 291 LYS A N 1
ATOM 2193 C CA . LYS A 1 291 ? -13.099 10.901 7.131 1.00 92.81 291 LYS A CA 1
ATOM 2194 C C . LYS A 1 291 ? -14.482 10.681 6.511 1.00 92.81 291 LYS A C 1
ATOM 2196 O O . LYS A 1 291 ? -14.593 10.519 5.299 1.00 92.81 291 LYS A O 1
ATOM 2201 N N . GLY A 1 292 ? -15.516 10.721 7.355 1.00 93.44 292 GLY A N 1
ATOM 2202 C CA . GLY A 1 292 ? -16.900 10.315 7.061 1.00 93.44 292 GLY A CA 1
ATOM 2203 C C . GLY A 1 292 ? -17.515 10.729 5.711 1.00 93.44 292 GLY A C 1
ATOM 2204 O O . GLY A 1 292 ? -18.388 10.034 5.214 1.00 93.44 292 GLY A O 1
ATOM 2205 N N . LEU A 1 293 ? -17.020 11.788 5.064 1.00 93.00 293 LEU A N 1
ATOM 2206 C CA . LEU A 1 293 ? -17.458 12.235 3.736 1.00 93.00 293 LEU A CA 1
ATOM 2207 C C . LEU A 1 293 ? -17.239 11.213 2.606 1.00 93.00 293 LEU A C 1
ATOM 2209 O O . LEU A 1 293 ? -17.894 11.327 1.577 1.00 93.00 293 LEU A O 1
ATOM 2213 N N . HIS A 1 294 ? -16.347 10.229 2.763 1.00 94.38 294 HIS A N 1
ATOM 2214 C CA . HIS A 1 294 ? -16.184 9.179 1.748 1.00 94.38 294 HIS A CA 1
ATOM 2215 C C . HIS A 1 294 ? -17.416 8.262 1.664 1.00 94.38 294 HIS A C 1
ATOM 2217 O O . HIS A 1 294 ? -17.652 7.653 0.630 1.00 94.38 294 HIS A O 1
ATOM 2223 N N . ASN A 1 295 ? -18.230 8.173 2.718 1.00 97.06 295 ASN A N 1
ATOM 2224 C CA . ASN A 1 295 ? -19.544 7.533 2.673 1.00 97.06 295 ASN A CA 1
ATOM 2225 C C . ASN A 1 295 ? -20.443 8.173 3.746 1.00 97.06 295 ASN A C 1
ATOM 2227 O O . ASN A 1 295 ? -20.502 7.650 4.860 1.00 97.06 295 ASN A O 1
ATOM 2231 N N . PRO A 1 296 ? -21.076 9.327 3.446 1.00 96.19 296 PRO A N 1
ATOM 2232 C CA . PRO A 1 296 ? -21.797 10.127 4.438 1.00 96.19 296 PRO A CA 1
ATOM 2233 C C . PRO A 1 296 ? -22.916 9.351 5.134 1.00 96.19 296 PRO A C 1
ATOM 2235 O O . PRO A 1 296 ? -23.010 9.399 6.358 1.00 96.19 296 PRO A O 1
ATOM 2238 N N . ASP A 1 297 ? -23.683 8.566 4.373 1.00 97.00 297 ASP A N 1
ATOM 2239 C CA . ASP A 1 297 ? -24.803 7.774 4.892 1.00 97.00 297 ASP A CA 1
ATOM 2240 C C . ASP A 1 297 ? -24.321 6.680 5.855 1.00 97.00 297 ASP A C 1
ATOM 2242 O O . ASP A 1 297 ? -24.843 6.531 6.962 1.00 97.00 297 ASP A O 1
ATOM 2246 N N . LEU A 1 298 ? -23.275 5.935 5.474 1.00 98.06 298 LEU A N 1
ATOM 2247 C CA . LEU A 1 298 ? -22.689 4.918 6.349 1.00 98.06 298 LEU A CA 1
ATOM 2248 C C . LEU A 1 298 ? -22.018 5.548 7.576 1.00 98.06 298 LEU A C 1
ATOM 2250 O O . LEU A 1 298 ? -22.152 5.035 8.684 1.00 98.06 298 LEU A O 1
ATOM 2254 N N . ALA A 1 299 ? -21.309 6.664 7.400 1.00 98.25 299 ALA A N 1
ATOM 2255 C CA . ALA A 1 299 ? -20.674 7.380 8.498 1.00 98.25 299 ALA A CA 1
ATOM 2256 C C . ALA A 1 299 ? -21.708 7.861 9.525 1.00 98.25 299 ALA A C 1
ATOM 2258 O O . ALA A 1 299 ? -21.516 7.655 10.723 1.00 98.25 299 ALA A O 1
ATOM 2259 N N . GLU A 1 300 ? -22.816 8.453 9.076 1.00 98.06 300 GLU A N 1
ATOM 2260 C CA . GLU A 1 300 ? -23.914 8.861 9.951 1.00 98.06 300 GLU A CA 1
ATOM 2261 C C . GLU A 1 300 ? -24.557 7.663 10.660 1.00 98.06 300 GLU A C 1
ATOM 2263 O O . GLU A 1 300 ? -24.797 7.732 11.869 1.00 98.06 300 GLU A O 1
ATOM 2268 N N . ALA A 1 301 ? -24.796 6.556 9.950 1.00 98.00 301 ALA A N 1
ATOM 2269 C CA . ALA A 1 301 ? -25.365 5.347 10.540 1.00 98.00 301 ALA A CA 1
ATOM 2270 C C . ALA A 1 301 ? -24.475 4.783 11.662 1.00 98.00 301 ALA A C 1
ATOM 2272 O O . ALA A 1 301 ? -24.971 4.500 12.756 1.00 98.00 301 ALA A O 1
ATOM 2273 N N . ILE A 1 302 ? -23.159 4.690 11.430 1.00 98.44 302 ILE A N 1
ATOM 2274 C CA . ILE A 1 302 ? -22.190 4.238 12.439 1.00 98.44 302 ILE A CA 1
ATOM 2275 C C . ILE A 1 302 ? -22.192 5.181 13.648 1.00 98.44 302 ILE A C 1
ATOM 2277 O O . ILE A 1 302 ? -22.328 4.731 14.783 1.00 98.44 302 ILE A O 1
ATOM 2281 N N . LEU A 1 303 ? -22.101 6.495 13.422 1.00 98.62 303 LEU A N 1
ATOM 2282 C CA . LEU A 1 303 ? -22.080 7.490 14.500 1.00 98.62 303 LEU A CA 1
ATOM 2283 C C . LEU A 1 303 ? -23.382 7.489 15.316 1.00 98.62 303 LEU A C 1
ATOM 2285 O O . LEU A 1 303 ? -23.354 7.640 16.540 1.00 98.62 303 LEU A O 1
ATOM 2289 N N . THR A 1 304 ? -24.519 7.276 14.658 1.00 98.31 304 THR A N 1
ATOM 2290 C CA . THR A 1 304 ? -25.829 7.163 15.304 1.00 98.31 304 THR A CA 1
ATOM 2291 C C . THR A 1 304 ? -25.907 5.926 16.198 1.00 98.31 304 THR A C 1
ATOM 2293 O O . THR A 1 304 ? -26.386 6.027 17.330 1.00 98.31 304 THR A O 1
ATOM 2296 N N . GLU A 1 305 ? -25.410 4.773 15.748 1.00 98.38 305 GLU A N 1
ATOM 2297 C CA . GLU A 1 305 ? -25.353 3.571 16.588 1.00 98.38 305 GLU A CA 1
ATOM 2298 C C . GLU A 1 305 ? -24.339 3.711 17.733 1.00 98.38 305 GLU A C 1
ATOM 2300 O O . GLU A 1 305 ? -24.671 3.360 18.867 1.00 98.38 305 GLU A O 1
ATOM 2305 N N . SER A 1 306 ? -23.173 4.332 17.512 1.00 98.56 306 SER A N 1
ATOM 2306 C CA . SER A 1 306 ? -22.237 4.684 18.593 1.00 98.56 306 SER A CA 1
ATOM 2307 C C . SER A 1 306 ? -22.904 5.556 19.660 1.00 98.56 306 SER A C 1
ATOM 2309 O O . SER A 1 306 ? -22.767 5.296 20.858 1.00 98.56 306 SER A O 1
ATOM 2311 N N 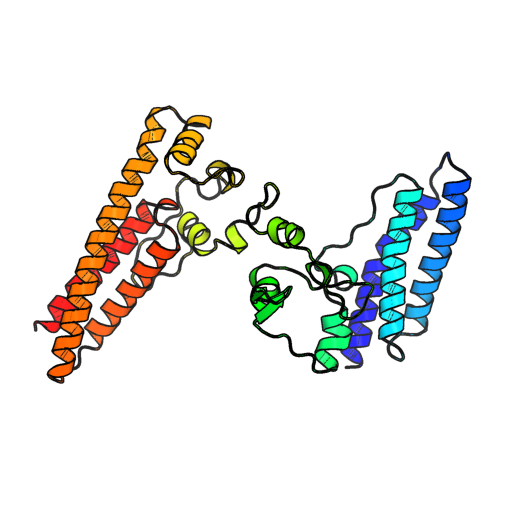. LYS A 1 307 ? -23.673 6.570 19.244 1.00 98.62 307 LYS A N 1
ATOM 2312 C CA . LYS A 1 307 ? -24.436 7.427 20.159 1.00 98.62 307 LYS A CA 1
ATOM 2313 C C . LYS A 1 307 ? -25.440 6.607 20.979 1.00 98.62 307 LYS A C 1
ATOM 2315 O O . LYS A 1 307 ? -25.429 6.687 22.207 1.00 98.62 307 LYS A O 1
ATOM 2320 N N . LYS A 1 308 ? -26.276 5.793 20.322 1.00 98.44 308 LYS A N 1
ATOM 2321 C CA . LYS A 1 308 ? -27.289 4.957 20.995 1.00 98.44 308 LYS A CA 1
ATOM 2322 C C . LYS A 1 308 ? -26.656 3.966 21.971 1.00 98.44 308 LYS A C 1
ATOM 2324 O O . LYS A 1 308 ? -27.179 3.768 23.065 1.00 98.44 308 LYS A O 1
ATOM 2329 N N . ALA A 1 309 ? -25.541 3.341 21.598 1.00 98.12 309 ALA A N 1
ATOM 2330 C CA . ALA A 1 309 ? -24.811 2.423 22.465 1.00 98.12 309 ALA A CA 1
ATOM 2331 C C . ALA A 1 309 ? -24.268 3.133 23.716 1.00 98.12 309 ALA A C 1
ATOM 2333 O O . ALA A 1 309 ? -24.430 2.620 24.825 1.00 98.12 309 ALA A O 1
ATOM 2334 N N . ALA A 1 310 ? -23.718 4.343 23.567 1.00 98.19 310 ALA A N 1
ATOM 2335 C CA . ALA A 1 310 ? -23.266 5.148 24.698 1.00 98.19 310 ALA A CA 1
ATOM 2336 C C . ALA A 1 310 ? -24.424 5.572 25.625 1.00 98.19 310 ALA A C 1
ATOM 2338 O O . ALA A 1 310 ? -24.308 5.479 26.847 1.00 98.19 310 ALA A O 1
ATOM 2339 N N . GLU A 1 311 ? -25.573 5.966 25.070 1.00 97.88 311 GLU A N 1
ATOM 2340 C CA . GLU A 1 311 ? -26.778 6.296 25.849 1.00 97.88 311 GLU A CA 1
ATOM 2341 C C . GLU A 1 311 ? -27.330 5.079 26.609 1.00 97.88 311 GLU A C 1
ATOM 2343 O O . GLU A 1 311 ? -27.682 5.187 27.787 1.00 97.88 311 GLU A O 1
ATOM 2348 N N . ARG A 1 312 ? -27.344 3.897 25.978 1.00 96.31 312 ARG A N 1
ATOM 2349 C CA . ARG A 1 312 ? -27.714 2.631 26.636 1.00 96.31 312 ARG A CA 1
ATOM 2350 C C . ARG A 1 312 ? -26.761 2.287 27.776 1.00 96.31 312 ARG A C 1
ATOM 2352 O O . ARG A 1 312 ? -27.223 1.870 28.835 1.00 96.31 312 ARG A O 1
ATOM 2359 N N . ALA A 1 313 ? -25.457 2.496 27.593 1.00 95.75 313 ALA A N 1
ATOM 2360 C CA . ALA A 1 313 ? -24.476 2.287 28.651 1.00 95.75 313 ALA A CA 1
ATOM 2361 C C . ALA A 1 313 ? -24.740 3.202 29.858 1.00 95.75 313 ALA A C 1
ATOM 2363 O O . ALA A 1 313 ? -24.744 2.723 30.988 1.00 95.75 313 ALA A O 1
ATOM 2364 N N . VAL A 1 314 ? -25.056 4.487 29.641 1.00 95.25 314 VAL A N 1
ATOM 2365 C CA . VAL A 1 314 ? -25.463 5.402 30.728 1.00 95.25 314 VAL A CA 1
ATOM 2366 C C . VAL A 1 314 ? -26.692 4.872 31.469 1.00 95.25 314 VAL A C 1
ATOM 2368 O O . VAL A 1 314 ? -26.691 4.842 32.697 1.00 95.25 314 VAL A O 1
ATOM 2371 N N . ALA A 1 315 ? -27.720 4.419 30.747 1.00 93.31 315 ALA A N 1
ATOM 2372 C CA . ALA A 1 315 ? -28.940 3.893 31.360 1.00 93.31 315 ALA A CA 1
ATOM 2373 C C . ALA A 1 315 ? -28.687 2.630 32.207 1.00 93.31 315 ALA A C 1
ATOM 2375 O O . ALA A 1 315 ? -29.308 2.461 33.254 1.00 93.31 315 ALA A O 1
ATOM 2376 N N . LEU A 1 316 ? -27.763 1.758 31.789 1.00 91.44 316 LEU A N 1
ATOM 2377 C CA . LEU A 1 316 ? -27.353 0.585 32.573 1.00 91.44 316 LEU A CA 1
ATOM 2378 C C . LEU A 1 316 ? -26.635 0.966 33.872 1.00 91.44 316 LEU A C 1
ATOM 2380 O O . LEU A 1 316 ? -26.770 0.266 34.867 1.00 91.44 316 LEU A O 1
ATOM 2384 N N . LEU A 1 317 ? -25.889 2.070 33.870 1.00 88.75 317 LEU A N 1
ATOM 2385 C CA . LEU A 1 317 ? -25.113 2.533 35.023 1.00 88.75 317 LEU A CA 1
ATOM 2386 C C . LEU A 1 317 ? -25.958 3.263 36.075 1.00 88.75 317 LEU A C 1
ATOM 2388 O O . LEU A 1 317 ? -25.513 3.404 37.213 1.00 88.75 317 LEU A O 1
ATOM 2392 N N . GLN A 1 318 ? -27.140 3.746 35.685 1.00 83.44 318 GLN A N 1
ATOM 2393 C CA . GLN A 1 318 ? -28.094 4.437 36.557 1.00 83.44 318 GLN A CA 1
ATOM 2394 C C . GLN A 1 318 ? -29.047 3.488 37.297 1.00 83.44 318 GLN A C 1
ATOM 2396 O O . GLN A 1 318 ? -29.666 3.912 38.272 1.00 83.44 318 GLN A O 1
ATOM 2401 N N . LYS A 1 319 ? -29.162 2.234 36.845 1.00 66.56 319 LYS A N 1
ATOM 2402 C CA . LYS A 1 319 ? -29.836 1.157 37.586 1.00 66.56 319 LYS A CA 1
ATOM 2403 C C . LYS A 1 319 ? -28.976 0.703 38.767 1.00 66.56 319 LYS A C 1
ATOM 2405 O O . LYS A 1 319 ? -29.558 0.258 39.772 1.00 66.56 319 LYS A O 1
#

pLDDT: mean 90.98, std 6.71, range [66.44, 98.69]

Radius of gyration: 28.45 Å; chains: 1; bounding box: 60×49×84 Å